Protein AF-A0A2M7RWC8-F1 (afdb_monomer)

Nearest PDB structures (foldseek):
  6v81-assembly1_A  TM=2.899E-01  e=2.512E-01  Escherichia coli BW25113
  1fep-assembly1_A  TM=3.917E-01  e=1.249E+00  Escherichia coli K-12
  5o67-assembly1_B  TM=2.873E-01  e=1.517E+00  Pseudomonas sp. UK4
  2vdf-assembly1_A  TM=2.545E-01  e=1.311E+00  Neisseria meningitidis

Solvent-accessible surface area (backbone atoms only — not comparable to full-atom values): 19423 Å² total; per-residue (Å²): 134,81,76,56,73,51,74,51,74,54,92,86,56,81,89,49,80,47,71,47,79,56,77,79,87,71,82,49,65,51,74,48,78,48,77,45,82,44,71,64,94,82,24,45,29,46,36,40,33,40,38,40,36,32,47,42,74,80,76,72,56,21,33,39,37,40,36,43,33,40,36,40,28,31,70,87,71,84,95,64,83,92,81,72,87,42,52,95,76,65,25,52,29,43,36,40,37,45,33,43,36,42,37,35,72,41,73,84,64,99,60,95,67,80,84,72,61,71,90,24,56,34,23,24,38,43,37,40,38,40,36,43,35,43,39,86,55,35,38,38,41,37,45,33,42,36,40,34,40,37,32,38,42,97,51,88,37,32,37,41,38,37,25,78,42,28,43,37,42,40,45,51,50,65,36,70,72,47,46,54,50,48,60,71,65,71,39,70,70,62,48,51,57,63,50,55,36,31,37,43,31,29,36,41,37,42,37,39,43,63,70,57,86,98,54,85,53,66,31,46,39,37,38,42,37,42,37,42,26,22,61,70,59,51,51,50,34,65,76,68,64,57,76,58,50,98,85,72,25,53,62,60,97,91,26,48,36,34,13,32,42,34,41,39,40,40,40,36,41,38,47,46,50,99,62,35,31,47,37,39,38,45,35,41,36,44,39,48,43,41,85,58,25,85,53,64,51,54,94,72,40,33,66,29,28,19,88,93,63,42,67,98,38,57,62,24,68,39,56,78,87,84,62,61,67,81,56,60,77,66,78,75,59,70,30,62,36,48,62,42,80,47,76,48,78,41,64,31,34,60,76,47,100,87,44,70,48,105

Radius of gyration: 24.98 Å; Cα contacts (8 Å, |Δi|>4): 790; chains: 1; bounding box: 83×53×59 Å

Mean predicted aligned error: 8.84 Å

pLDDT: mean 86.37, std 13.96, range [33.75, 98.62]

Sequence (358 aa):
DKQNVSSSSDSIQPPILITNIFLTPQKIKSSSIEATGTNSGGNLGIKGGIVYLHKNLFHSGERLTVRLNGGLEVQQLINQPQKEQLIFGVFNTFEFGPEVNLEIPRFLLPISFEKFSKNLNPKTSFNYILNYQNRPEYERNLTQFSFGYFWNAKNKYKKHFLNPFTISLIKIHLTEQFKTRIEQENNPFIISSFTDHLISASNYTYVYNNQTSNKTRDFKFFRFSTEFAGNTLWLSDVMLNTPKNEKGGFEYFHIQYAQYMKFDFDYRYYNQAPFSALVSRIAFGIGRPYGNLNVLPFEKSYFGGGANGIRAWQARTLGPGSLPDSLISTQFVNQIGEIKIEGNLEYRFDITKLFKGA

Structure (mmCIF, N/CA/C/O backbone):
data_AF-A0A2M7RWC8-F1
#
_entry.id   AF-A0A2M7RWC8-F1
#
loop_
_atom_site.group_PDB
_atom_site.id
_atom_site.type_symbol
_atom_site.label_atom_id
_atom_site.label_alt_id
_atom_site.label_comp_id
_atom_site.label_asym_id
_atom_site.label_entity_id
_atom_site.label_seq_id
_atom_site.pdbx_PDB_ins_code
_atom_site.Cartn_x
_atom_site.Cartn_y
_atom_site.Cartn_z
_atom_site.occupancy
_atom_site.B_iso_or_equiv
_atom_site.auth_seq_id
_atom_site.auth_comp_id
_atom_site.auth_asym_id
_atom_site.auth_atom_id
_atom_site.pdbx_PDB_model_num
ATOM 1 N N . ASP A 1 1 ? 23.343 6.135 -12.776 1.00 44.09 1 ASP A N 1
ATOM 2 C CA . ASP A 1 1 ? 24.669 5.580 -13.095 1.00 44.09 1 ASP A CA 1
ATOM 3 C C . ASP A 1 1 ? 24.878 5.563 -14.592 1.00 44.09 1 ASP A C 1
ATOM 5 O O . ASP A 1 1 ? 24.198 4.820 -15.287 1.00 44.09 1 ASP A O 1
ATOM 9 N N . LYS A 1 2 ? 25.753 6.434 -15.102 1.00 33.75 2 LYS A N 1
ATOM 10 C CA . LYS A 1 2 ? 26.291 6.279 -16.455 1.00 33.75 2 LYS A CA 1
ATOM 11 C C . LYS A 1 2 ? 27.527 5.399 -16.307 1.00 33.75 2 LYS A C 1
ATOM 13 O O . LYS A 1 2 ? 28.545 5.865 -15.814 1.00 33.75 2 LYS A O 1
ATOM 18 N N . GLN A 1 3 ? 27.391 4.116 -16.620 1.00 45.88 3 GLN A N 1
ATOM 19 C CA . GLN A 1 3 ? 28.538 3.223 -16.727 1.00 45.88 3 GLN A CA 1
ATOM 20 C C . GLN A 1 3 ? 29.180 3.474 -18.088 1.00 45.88 3 GLN A C 1
ATOM 22 O O . GLN A 1 3 ? 28.590 3.136 -19.111 1.00 45.88 3 GLN A O 1
ATOM 27 N N . ASN A 1 4 ? 30.364 4.080 -18.098 1.00 51.06 4 ASN A N 1
ATOM 28 C CA . ASN A 1 4 ? 31.231 4.041 -19.266 1.00 51.06 4 ASN A CA 1
ATOM 29 C C . ASN A 1 4 ? 32.160 2.846 -19.066 1.00 51.06 4 ASN A C 1
ATOM 31 O O . ASN A 1 4 ? 33.044 2.878 -18.210 1.00 51.06 4 ASN A O 1
ATOM 35 N N . VAL A 1 5 ? 31.890 1.776 -19.806 1.00 55.75 5 VAL A N 1
ATOM 36 C CA . VAL A 1 5 ? 32.741 0.588 -19.860 1.00 55.75 5 VAL A CA 1
ATOM 37 C C . VAL A 1 5 ? 33.533 0.685 -21.155 1.00 55.75 5 VAL A C 1
ATOM 39 O O . VAL A 1 5 ? 32.929 0.717 -22.226 1.00 55.75 5 VAL A O 1
ATOM 42 N N . SER A 1 6 ? 34.859 0.767 -21.067 1.00 58.69 6 SER A N 1
ATOM 43 C CA . SER A 1 6 ? 35.730 0.610 -22.233 1.00 58.69 6 SER A CA 1
ATOM 44 C C . SER A 1 6 ? 36.445 -0.731 -22.146 1.00 58.69 6 SER A C 1
ATOM 46 O O . SER A 1 6 ? 36.967 -1.110 -21.096 1.00 58.69 6 SER A O 1
ATOM 48 N N . SER A 1 7 ? 36.422 -1.468 -23.251 1.00 54.44 7 SER A N 1
ATOM 49 C CA . SER A 1 7 ? 37.106 -2.747 -23.387 1.00 54.44 7 SER A CA 1
ATOM 50 C C . SER A 1 7 ? 38.095 -2.676 -24.540 1.00 54.44 7 SER A C 1
ATOM 52 O O . SER A 1 7 ? 37.709 -2.285 -25.642 1.00 54.44 7 SER A O 1
ATOM 54 N N . SER A 1 8 ? 39.337 -3.082 -24.301 1.00 57.16 8 SER A N 1
ATOM 55 C CA . SER A 1 8 ? 40.371 -3.214 -25.331 1.00 57.16 8 SER A CA 1
ATOM 56 C C . SER A 1 8 ? 41.006 -4.599 -25.254 1.00 57.16 8 SER A C 1
ATOM 58 O O . SER A 1 8 ? 41.259 -5.107 -24.161 1.00 57.16 8 SER A O 1
ATOM 60 N N . SER A 1 9 ? 41.254 -5.210 -26.409 1.00 55.00 9 SER A N 1
ATOM 61 C CA . SER A 1 9 ? 42.034 -6.443 -26.523 1.00 55.00 9 SER A CA 1
ATOM 62 C C . SER A 1 9 ? 43.520 -6.108 -26.594 1.00 55.00 9 SER A C 1
ATOM 64 O O . SER A 1 9 ? 43.918 -5.276 -27.411 1.00 55.00 9 SER A O 1
ATOM 66 N N . ASP A 1 10 ? 44.333 -6.759 -25.766 1.00 54.75 10 ASP A N 1
ATOM 67 C CA . ASP A 1 10 ? 45.788 -6.683 -25.890 1.00 54.75 10 ASP A CA 1
ATOM 68 C C . ASP A 1 10 ? 46.244 -7.450 -27.146 1.00 54.75 10 ASP A C 1
ATOM 70 O O . ASP A 1 10 ? 45.741 -8.534 -27.436 1.00 54.75 10 ASP A O 1
ATOM 74 N N . SER A 1 11 ? 47.147 -6.856 -27.929 1.00 57.34 11 SER A N 1
ATOM 75 C CA . SER A 1 11 ? 47.600 -7.394 -29.223 1.00 57.34 11 SER A CA 1
ATOM 76 C C . SER A 1 11 ? 48.843 -8.286 -29.104 1.00 57.34 11 SER A C 1
ATOM 78 O O . SER A 1 11 ? 49.261 -8.863 -30.104 1.00 57.34 11 SER A O 1
ATOM 80 N N . ILE A 1 12 ? 49.463 -8.373 -27.917 1.00 61.31 12 ILE A N 1
ATOM 81 C CA . ILE A 1 12 ? 50.819 -8.935 -27.749 1.00 61.31 12 ILE A CA 1
ATOM 82 C C . ILE A 1 12 ? 50.843 -10.189 -26.839 1.00 61.31 12 ILE A C 1
ATOM 84 O O . ILE A 1 12 ? 51.819 -10.937 -26.837 1.00 61.31 12 ILE A O 1
ATOM 88 N N . GLN A 1 13 ? 49.758 -10.500 -26.121 1.00 60.66 13 GLN A N 1
ATOM 89 C CA . GLN A 1 13 ? 49.614 -11.697 -25.270 1.00 60.66 13 GLN A CA 1
ATOM 90 C C . GLN A 1 13 ? 48.259 -12.399 -25.511 1.00 60.66 13 GLN A C 1
ATOM 92 O O . GLN A 1 13 ? 47.384 -11.786 -26.125 1.00 60.66 13 GLN A O 1
ATOM 97 N N . PRO A 1 14 ? 48.065 -13.682 -25.104 1.00 60.53 14 PRO A N 1
ATOM 98 C CA . PRO A 1 14 ? 46.790 -14.401 -25.279 1.00 60.53 14 PRO A CA 1
ATOM 99 C C . PRO A 1 14 ? 45.597 -13.540 -24.833 1.00 60.53 14 PRO A C 1
ATOM 101 O O . PRO A 1 14 ? 45.778 -12.699 -23.958 1.00 60.53 14 PRO A O 1
ATOM 104 N N . PRO A 1 15 ? 44.390 -13.713 -25.409 1.00 61.22 15 PRO A N 1
ATOM 105 C CA . PRO A 1 15 ? 43.341 -12.691 -25.418 1.00 61.22 15 PRO A CA 1
ATOM 106 C C . PRO A 1 15 ? 42.825 -12.376 -24.008 1.00 61.22 15 PRO A C 1
ATOM 108 O O . PRO A 1 15 ? 41.861 -12.970 -23.524 1.00 61.22 15 PRO A O 1
ATOM 111 N N . ILE A 1 16 ? 43.466 -11.416 -23.347 1.00 67.81 16 ILE A N 1
ATOM 112 C CA . ILE A 1 16 ? 43.047 -10.869 -22.063 1.00 67.81 16 ILE A CA 1
ATOM 113 C C . ILE A 1 16 ? 42.157 -9.664 -22.366 1.00 67.81 16 ILE A C 1
ATOM 115 O O . ILE A 1 16 ? 42.552 -8.716 -23.045 1.00 67.81 16 ILE A O 1
ATOM 119 N N . LEU A 1 17 ? 40.919 -9.713 -21.877 1.00 73.88 17 LEU A N 1
ATOM 120 C CA . LEU A 1 17 ? 39.978 -8.604 -21.976 1.00 73.88 17 LEU A CA 1
ATOM 121 C C . LEU A 1 17 ? 40.309 -7.569 -20.896 1.00 73.88 17 LEU A C 1
ATOM 123 O O . LEU A 1 17 ? 39.978 -7.765 -19.725 1.00 73.88 17 LEU A O 1
ATOM 127 N N . ILE A 1 18 ? 40.911 -6.445 -21.281 1.00 72.38 18 ILE A N 1
ATOM 128 C CA . ILE A 1 18 ? 41.117 -5.322 -20.363 1.00 72.38 18 ILE A CA 1
ATOM 129 C C . ILE A 1 18 ? 39.811 -4.532 -20.304 1.00 72.38 18 ILE A C 1
ATOM 131 O O . ILE A 1 18 ? 39.407 -3.913 -21.288 1.00 72.38 18 ILE A O 1
ATOM 135 N N . THR A 1 19 ? 39.131 -4.581 -19.157 1.00 77.06 19 THR A N 1
ATOM 136 C CA . THR A 1 19 ? 37.877 -3.854 -18.913 1.00 77.06 19 THR A CA 1
ATOM 137 C C . THR A 1 19 ? 38.126 -2.723 -17.926 1.00 77.06 19 THR A C 1
ATOM 139 O O . THR A 1 19 ? 38.403 -2.973 -16.755 1.00 77.06 19 THR A O 1
ATOM 142 N N . ASN A 1 20 ? 37.968 -1.481 -18.378 1.00 80.94 20 ASN A N 1
ATOM 143 C CA . ASN A 1 20 ? 38.033 -0.310 -17.512 1.00 80.94 20 ASN A CA 1
ATOM 144 C C . ASN A 1 20 ? 36.616 0.111 -17.112 1.00 80.94 20 ASN A C 1
ATOM 146 O O . ASN A 1 20 ? 35.770 0.388 -17.968 1.00 80.94 20 ASN A O 1
ATOM 150 N N . ILE A 1 21 ? 36.354 0.158 -15.804 1.00 78.88 21 ILE A N 1
ATOM 151 C CA . ILE A 1 21 ? 35.060 0.553 -15.237 1.00 78.88 21 ILE A CA 1
ATOM 152 C C . ILE A 1 21 ? 35.241 1.878 -14.500 1.00 78.88 21 ILE A C 1
ATOM 154 O O . ILE A 1 21 ? 35.784 1.920 -13.398 1.00 78.88 21 ILE A O 1
ATOM 158 N N . PHE A 1 22 ? 34.748 2.962 -15.095 1.00 83.50 22 PHE A N 1
ATOM 159 C CA . PHE A 1 22 ? 34.752 4.277 -14.459 1.00 83.50 22 PHE A CA 1
ATOM 160 C C . PHE A 1 22 ? 33.477 4.457 -13.634 1.00 83.50 22 PHE A C 1
ATOM 162 O O . PHE A 1 22 ? 32.366 4.438 -14.168 1.00 83.50 22 PHE A O 1
ATOM 169 N N . LEU A 1 23 ? 33.635 4.633 -12.322 1.00 81.75 23 LEU A N 1
ATOM 170 C CA . LEU A 1 23 ? 32.532 4.856 -11.390 1.00 81.75 23 LEU A CA 1
ATOM 171 C C . LEU A 1 23 ? 32.601 6.280 -10.840 1.00 81.75 23 LEU A C 1
ATOM 173 O O . LEU A 1 23 ? 33.631 6.708 -10.328 1.00 81.75 23 LEU A O 1
ATOM 177 N N . THR A 1 24 ? 31.486 7.006 -10.903 1.00 84.19 24 THR A N 1
ATOM 178 C CA . THR A 1 24 ? 31.344 8.284 -10.199 1.00 84.19 24 THR A CA 1
ATOM 179 C C . THR A 1 24 ? 30.705 8.029 -8.835 1.00 84.19 24 THR A C 1
ATOM 181 O O . THR A 1 24 ? 29.603 7.471 -8.790 1.00 84.19 24 THR A O 1
ATOM 184 N N . PRO A 1 25 ? 31.339 8.437 -7.722 1.00 82.44 25 PRO A N 1
ATOM 185 C CA . PRO A 1 25 ? 30.745 8.302 -6.399 1.00 82.44 25 PRO A CA 1
ATOM 186 C C . PRO A 1 25 ? 29.403 9.034 -6.322 1.00 82.44 25 PRO A C 1
ATOM 188 O O . PRO A 1 25 ? 29.291 10.207 -6.683 1.00 82.44 25 PRO A O 1
ATOM 191 N N . GLN A 1 26 ? 28.369 8.354 -5.829 1.00 86.25 26 GLN A N 1
ATOM 192 C CA . GLN A 1 26 ? 27.107 9.010 -5.501 1.00 86.25 26 GLN A CA 1
ATOM 193 C C . GLN A 1 26 ? 27.162 9.597 -4.087 1.00 86.25 26 GLN A C 1
ATOM 195 O O . GLN A 1 26 ? 27.780 9.027 -3.190 1.00 86.25 26 GLN A O 1
ATOM 200 N N . LYS A 1 27 ? 26.436 10.700 -3.856 1.00 91.81 27 LYS A N 1
ATOM 201 C CA . LYS A 1 27 ? 26.209 11.215 -2.498 1.00 91.81 27 LYS A CA 1
ATOM 202 C C . LYS A 1 27 ? 25.547 10.130 -1.638 1.00 91.81 27 LYS A C 1
ATOM 204 O O . LYS A 1 27 ? 24.489 9.613 -2.003 1.00 91.81 27 LYS A O 1
ATOM 209 N N . ILE A 1 28 ? 26.180 9.805 -0.507 1.00 93.94 28 ILE A N 1
ATOM 210 C CA . ILE A 1 28 ? 25.714 8.776 0.439 1.00 93.94 28 ILE A CA 1
ATOM 211 C C . ILE A 1 28 ? 24.465 9.252 1.184 1.00 93.94 28 ILE A C 1
ATOM 213 O O . ILE A 1 28 ? 23.549 8.463 1.403 1.00 93.94 28 ILE A O 1
ATOM 217 N N . LYS A 1 29 ? 24.425 10.539 1.544 1.00 97.19 29 LYS A N 1
ATOM 218 C CA . LYS A 1 29 ? 23.318 11.177 2.258 1.00 97.19 29 LYS A CA 1
ATOM 219 C C . LYS A 1 29 ? 22.655 12.222 1.369 1.00 97.19 29 LYS A C 1
ATOM 221 O O . LYS A 1 29 ? 23.347 12.959 0.662 1.00 97.19 29 LYS A O 1
ATOM 226 N N . SER A 1 30 ? 21.334 12.304 1.417 1.00 97.19 30 SER A N 1
ATOM 227 C CA . SER A 1 30 ? 20.580 13.383 0.779 1.00 97.19 30 SER A CA 1
ATOM 228 C C . SER A 1 30 ? 19.294 13.666 1.535 1.00 97.19 30 SER A C 1
ATOM 230 O O . SER A 1 30 ? 18.648 12.730 2.002 1.00 97.19 30 SER A O 1
ATOM 232 N N . SER A 1 31 ? 18.904 14.934 1.568 1.00 97.62 31 SER A N 1
ATOM 233 C CA . SER A 1 31 ? 17.601 15.372 2.057 1.00 97.62 31 SER A CA 1
ATOM 234 C C . SER A 1 31 ? 16.854 16.069 0.927 1.00 97.62 31 SER A C 1
ATOM 236 O O . SER A 1 31 ? 17.467 16.832 0.177 1.00 97.62 31 SER A O 1
ATOM 238 N N . SER A 1 32 ? 15.557 15.819 0.798 1.00 96.75 32 SER A N 1
ATOM 239 C CA . SER A 1 32 ? 14.667 16.571 -0.087 1.00 96.75 32 SER A CA 1
ATOM 240 C C . SER A 1 32 ? 13.464 17.089 0.686 1.00 96.75 32 SER A C 1
ATOM 242 O O . SER A 1 32 ? 13.014 16.461 1.643 1.00 96.75 32 SER A O 1
ATOM 244 N N . ILE A 1 33 ? 12.976 18.252 0.267 1.00 96.88 33 ILE A N 1
ATOM 245 C CA . ILE A 1 33 ? 11.732 18.848 0.746 1.00 96.88 33 ILE A CA 1
ATOM 246 C C . ILE A 1 33 ? 10.745 18.784 -0.414 1.00 96.88 33 ILE A C 1
ATOM 248 O O . ILE A 1 33 ? 11.103 19.094 -1.552 1.00 96.88 33 ILE A O 1
ATOM 252 N N . GLU A 1 34 ? 9.526 18.358 -0.126 1.00 94.38 34 GLU A N 1
ATOM 253 C CA . GLU A 1 34 ? 8.446 18.198 -1.091 1.00 94.38 34 GLU A CA 1
ATOM 254 C C . GLU A 1 34 ? 7.238 19.006 -0.609 1.00 94.38 34 GLU A C 1
ATOM 256 O O . GLU A 1 34 ? 6.929 19.025 0.581 1.00 94.38 34 GLU A O 1
ATOM 261 N N . ALA A 1 35 ? 6.559 19.685 -1.530 1.00 94.62 35 ALA A N 1
ATOM 262 C CA . ALA A 1 35 ? 5.316 20.399 -1.266 1.00 94.62 35 ALA A CA 1
ATOM 263 C C . ALA A 1 35 ? 4.348 20.121 -2.417 1.00 94.62 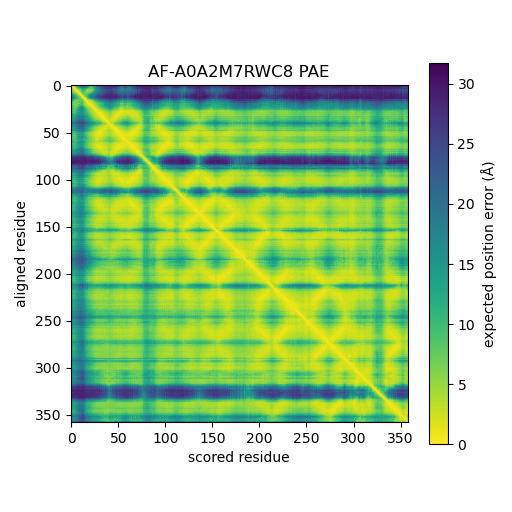35 ALA A C 1
ATOM 265 O O . ALA A 1 35 ? 4.729 20.203 -3.584 1.00 94.62 35 ALA A O 1
ATOM 266 N N . THR A 1 36 ? 3.115 19.745 -2.094 1.00 91.69 36 THR A N 1
ATOM 267 C CA . THR A 1 36 ? 2.105 19.319 -3.066 1.00 91.69 36 THR A CA 1
ATOM 268 C C . THR A 1 36 ? 0.748 19.906 -2.699 1.00 91.69 36 THR A C 1
ATOM 270 O O . THR A 1 36 ? 0.267 19.715 -1.584 1.00 91.69 36 THR A O 1
ATOM 273 N N . GLY A 1 37 ? 0.109 20.590 -3.649 1.00 90.94 37 GLY A N 1
ATOM 274 C CA . GLY A 1 37 ? -1.319 20.897 -3.578 1.00 90.94 37 GLY A CA 1
ATOM 275 C C . GLY A 1 37 ? -2.135 19.681 -4.013 1.00 90.94 37 GLY A C 1
ATOM 276 O O . GLY A 1 37 ? -1.807 19.035 -5.007 1.00 90.94 37 GLY A O 1
ATOM 277 N N . THR A 1 38 ? -3.182 19.349 -3.268 1.00 86.44 38 THR A N 1
ATOM 278 C CA . THR A 1 38 ? -4.014 18.160 -3.488 1.00 86.44 38 THR A CA 1
ATOM 279 C C . THR A 1 38 ? -5.478 18.547 -3.662 1.00 86.44 38 THR A C 1
ATOM 281 O O . THR A 1 38 ? -5.950 19.501 -3.048 1.00 86.44 38 THR A O 1
ATOM 284 N N . ASN A 1 39 ? -6.189 17.808 -4.515 1.00 82.94 39 ASN A N 1
ATOM 285 C CA . ASN A 1 39 ? -7.644 17.844 -4.626 1.00 82.94 39 ASN A CA 1
ATOM 286 C C . ASN A 1 39 ? -8.146 16.395 -4.624 1.00 82.94 39 ASN A C 1
ATOM 288 O O . ASN A 1 39 ? -8.187 15.735 -5.665 1.00 82.94 39 ASN A O 1
ATOM 292 N N . SER A 1 40 ? -8.444 15.882 -3.435 1.00 71.62 40 SER A N 1
ATOM 293 C CA . SER A 1 40 ? -8.825 14.486 -3.221 1.00 71.62 40 SER A CA 1
ATOM 294 C C . SER A 1 40 ? -10.332 14.404 -3.018 1.00 71.62 40 SER A C 1
ATOM 296 O O . SER A 1 40 ? -10.833 14.708 -1.942 1.00 71.62 40 SER A O 1
ATOM 298 N N . GLY A 1 41 ? -11.069 14.014 -4.061 1.00 64.69 41 GLY A N 1
ATOM 299 C CA . GLY A 1 41 ? -12.529 13.881 -3.976 1.00 64.69 41 GLY A CA 1
ATOM 300 C C . GLY A 1 41 ? -13.268 15.206 -3.754 1.00 64.69 41 GLY A C 1
ATOM 301 O O . GLY A 1 41 ? -14.343 15.194 -3.172 1.00 64.69 41 GLY A O 1
ATOM 302 N N . GLY A 1 42 ? -12.699 16.337 -4.190 1.00 70.38 42 GLY A N 1
ATOM 303 C CA . GLY A 1 42 ? -13.261 17.676 -3.971 1.00 70.38 42 GLY A CA 1
ATOM 304 C C . GLY A 1 42 ? -12.702 18.398 -2.740 1.00 70.38 42 GLY A C 1
ATOM 305 O O . GLY A 1 42 ? -12.918 19.603 -2.601 1.00 70.38 42 GLY A O 1
ATOM 306 N N . ASN A 1 43 ? -11.943 17.699 -1.889 1.00 78.88 43 ASN A N 1
ATOM 307 C CA . ASN A 1 43 ? -11.267 18.294 -0.740 1.00 78.88 43 ASN A CA 1
ATOM 308 C C . ASN A 1 43 ? -9.929 18.886 -1.178 1.00 78.88 43 ASN A C 1
ATOM 310 O O . ASN A 1 43 ? -9.029 18.163 -1.624 1.00 78.88 43 ASN A O 1
ATOM 314 N N . LEU A 1 44 ? -9.806 20.205 -1.060 1.00 85.94 44 LEU A N 1
ATOM 315 C CA . LEU A 1 44 ? -8.562 20.918 -1.328 1.00 85.94 44 LEU A CA 1
ATOM 316 C C . LEU A 1 44 ? -7.621 20.762 -0.140 1.00 85.94 44 LEU A C 1
ATOM 318 O O . LEU A 1 44 ? -8.037 20.905 1.003 1.00 85.94 44 LEU A O 1
ATOM 322 N N . GLY A 1 45 ? -6.344 20.516 -0.393 1.00 90.19 45 GLY A N 1
ATOM 323 C CA . GLY A 1 45 ? -5.367 20.374 0.677 1.00 90.19 45 GLY A CA 1
ATOM 324 C C . GLY A 1 45 ? -3.954 20.707 0.251 1.00 90.19 45 GLY A C 1
ATOM 325 O O . GLY A 1 45 ? -3.642 20.776 -0.938 1.00 90.19 45 GLY A O 1
ATOM 326 N N . ILE A 1 46 ? -3.084 20.884 1.234 1.00 92.19 46 ILE A N 1
ATOM 327 C CA . ILE A 1 46 ? -1.657 21.124 1.049 1.00 92.19 46 ILE A CA 1
ATOM 328 C C . ILE A 1 46 ? -0.917 20.067 1.859 1.00 92.19 46 ILE A C 1
ATOM 330 O O . ILE A 1 46 ? -1.176 19.904 3.049 1.00 92.19 46 ILE A O 1
ATOM 334 N N . LYS A 1 47 ? 0.010 19.354 1.219 1.00 93.25 47 LYS A N 1
ATOM 335 C CA . LYS A 1 47 ? 0.888 18.378 1.870 1.00 93.25 47 LYS A CA 1
ATOM 336 C C . LYS A 1 47 ? 2.337 18.811 1.713 1.00 93.25 47 LYS A C 1
ATOM 338 O O . LYS A 1 47 ? 2.759 19.199 0.625 1.00 93.25 47 LYS A O 1
ATOM 343 N N . GLY A 1 48 ? 3.089 18.746 2.799 1.00 95.50 48 GLY A N 1
ATOM 344 C CA . GLY A 1 48 ? 4.526 18.973 2.840 1.00 95.50 48 GLY A CA 1
ATOM 345 C C . GLY A 1 48 ? 5.240 17.732 3.358 1.00 95.50 48 GLY A C 1
ATOM 346 O O . GLY A 1 48 ? 4.676 16.964 4.137 1.00 95.50 48 GLY A O 1
ATOM 347 N N . GLY A 1 49 ? 6.484 17.529 2.944 1.00 96.06 49 GLY A N 1
ATOM 348 C CA . GLY A 1 49 ? 7.272 16.399 3.412 1.00 96.06 49 GLY A CA 1
ATOM 349 C C . GLY A 1 49 ? 8.770 16.643 3.374 1.00 96.06 49 GLY A C 1
ATOM 350 O O . GLY A 1 49 ? 9.278 17.377 2.529 1.00 96.06 49 GLY A O 1
ATOM 351 N N . ILE A 1 50 ? 9.483 16.004 4.295 1.00 97.62 50 ILE A N 1
ATOM 352 C CA . ILE A 1 50 ? 10.942 15.913 4.300 1.00 97.62 50 ILE A CA 1
ATOM 353 C C . ILE A 1 50 ? 11.315 14.449 4.099 1.00 97.62 50 ILE A C 1
ATOM 355 O O . ILE A 1 50 ? 10.826 13.569 4.807 1.00 97.62 50 ILE A O 1
ATOM 359 N N . VAL A 1 51 ? 12.216 14.186 3.158 1.00 97.94 51 VAL A N 1
ATOM 360 C CA . VAL A 1 51 ? 12.738 12.849 2.878 1.00 97.94 51 VAL A CA 1
ATOM 361 C C . VAL A 1 51 ? 14.236 12.856 3.117 1.00 97.94 51 VAL A C 1
ATOM 363 O O . VAL A 1 51 ? 14.984 13.502 2.389 1.00 97.94 51 VAL A O 1
ATOM 366 N N . TYR A 1 52 ? 14.686 12.104 4.111 1.00 98.19 52 TYR A N 1
ATOM 367 C CA . TYR A 1 52 ? 16.095 11.831 4.352 1.00 98.19 52 TYR A CA 1
ATOM 368 C C . TYR A 1 52 ? 16.463 10.447 3.817 1.00 98.19 52 TYR A C 1
ATOM 370 O O . TYR A 1 52 ? 15.770 9.459 4.056 1.00 98.19 52 TYR A O 1
ATOM 378 N N . LEU A 1 53 ? 17.575 10.365 3.093 1.00 98.12 53 LEU A N 1
ATOM 379 C CA . LEU A 1 53 ? 18.074 9.150 2.464 1.00 98.12 53 LEU A CA 1
ATOM 380 C C . LEU A 1 53 ? 19.534 8.922 2.852 1.00 98.12 53 LEU A C 1
ATOM 382 O O . LEU A 1 53 ? 20.373 9.797 2.652 1.00 98.12 53 LEU A O 1
ATOM 386 N N . HIS A 1 54 ? 19.842 7.711 3.310 1.00 98.12 54 HIS A N 1
ATOM 387 C CA . HIS A 1 54 ? 21.194 7.223 3.561 1.00 98.12 54 HIS A CA 1
ATOM 388 C C . HIS A 1 54 ? 21.433 5.935 2.763 1.00 98.12 54 HIS A C 1
ATOM 390 O O . HIS A 1 54 ? 20.807 4.919 3.042 1.00 98.12 54 HIS A O 1
ATOM 396 N N . LYS A 1 55 ? 22.328 5.955 1.769 1.00 95.81 55 LYS A N 1
ATOM 397 C CA . LYS A 1 55 ? 22.544 4.854 0.802 1.00 95.81 55 LYS A CA 1
ATOM 398 C C . LYS A 1 55 ? 23.573 3.797 1.222 1.00 95.81 55 LYS A C 1
ATOM 400 O O . LYS A 1 55 ? 23.879 2.912 0.428 1.00 95.81 55 LYS A O 1
ATOM 405 N N . ASN A 1 56 ? 24.161 3.925 2.409 1.00 94.81 56 ASN A N 1
ATOM 406 C CA . ASN A 1 56 ? 25.159 2.970 2.892 1.00 94.81 56 ASN A CA 1
ATOM 407 C C . ASN A 1 56 ? 25.193 2.868 4.428 1.00 94.81 56 ASN A C 1
ATOM 409 O O . ASN A 1 56 ? 26.232 3.120 5.030 1.00 94.81 56 ASN A O 1
ATOM 413 N N . LEU A 1 57 ? 24.043 2.635 5.077 1.00 95.38 57 LEU A N 1
ATOM 414 C CA . LEU A 1 57 ? 23.918 2.769 6.545 1.00 95.38 57 LEU A CA 1
ATOM 415 C C . LEU A 1 57 ? 24.884 1.864 7.327 1.00 95.38 57 LEU A C 1
ATOM 417 O O . LEU A 1 57 ? 25.485 2.327 8.292 1.00 95.38 57 LEU A O 1
ATOM 421 N N . PHE A 1 58 ? 25.066 0.615 6.891 1.00 95.81 58 PHE A N 1
ATOM 422 C CA . PHE A 1 58 ? 25.951 -0.355 7.546 1.00 95.81 58 PHE A CA 1
ATOM 423 C C . PHE A 1 58 ? 27.121 -0.770 6.645 1.00 95.81 58 PHE A C 1
ATOM 425 O O . PHE A 1 58 ? 27.699 -1.840 6.814 1.00 95.81 58 PHE A O 1
ATOM 432 N N . HIS A 1 59 ? 27.494 0.093 5.697 1.00 92.50 59 HIS A N 1
ATOM 433 C CA . HIS A 1 59 ? 28.626 -0.100 4.789 1.00 92.50 59 HIS A CA 1
ATOM 434 C C . HIS A 1 59 ? 28.505 -1.273 3.790 1.00 92.50 59 HIS A C 1
ATOM 436 O O . HIS A 1 59 ? 29.484 -1.569 3.106 1.00 92.50 59 HIS A O 1
ATOM 442 N N . SER A 1 60 ? 27.326 -1.895 3.628 1.00 91.19 60 SER A N 1
ATOM 443 C CA . SER A 1 60 ? 27.086 -2.952 2.622 1.00 91.19 60 SER A CA 1
ATOM 444 C C . SER A 1 60 ? 26.049 -2.571 1.555 1.00 91.19 60 SER A C 1
ATOM 446 O O . SER A 1 60 ? 25.437 -3.448 0.940 1.00 91.19 60 SER A O 1
ATOM 448 N N . GLY A 1 61 ? 25.841 -1.274 1.312 1.00 91.38 61 GLY A N 1
ATOM 449 C CA . GLY A 1 61 ? 24.884 -0.758 0.327 1.00 91.38 61 GLY A CA 1
ATOM 450 C C . GLY A 1 61 ? 23.440 -0.691 0.830 1.00 91.38 61 GLY A C 1
ATOM 451 O O . GLY A 1 61 ? 22.511 -0.643 0.022 1.00 91.38 61 GLY A O 1
ATOM 452 N N . GLU A 1 62 ? 23.234 -0.715 2.148 1.00 96.56 62 GLU A N 1
ATOM 453 C CA . GLU A 1 62 ? 21.910 -0.589 2.753 1.00 96.56 62 GLU A CA 1
ATOM 454 C C . GLU A 1 62 ? 21.367 0.824 2.603 1.00 96.56 62 GLU A C 1
ATOM 456 O O . GLU A 1 62 ? 22.056 1.821 2.848 1.00 96.56 62 GLU A O 1
ATOM 461 N N . ARG A 1 63 ? 20.087 0.898 2.258 1.00 97.50 63 ARG A N 1
ATOM 462 C CA . ARG A 1 63 ? 19.373 2.137 2.020 1.00 97.50 63 ARG A CA 1
ATOM 463 C C . ARG A 1 63 ? 18.352 2.374 3.126 1.00 97.50 63 ARG A C 1
ATOM 465 O O . ARG A 1 63 ? 17.300 1.744 3.140 1.00 97.50 63 ARG A O 1
ATOM 472 N N . LEU A 1 64 ? 18.628 3.340 3.994 1.00 98.56 64 LEU A N 1
ATOM 473 C CA . LEU A 1 64 ? 17.656 3.881 4.941 1.00 98.56 64 LEU A CA 1
ATOM 474 C C . LEU A 1 64 ? 16.967 5.095 4.320 1.00 98.56 64 LEU A C 1
ATOM 476 O O . LEU A 1 64 ? 17.631 6.016 3.846 1.00 98.56 64 LEU A O 1
ATOM 480 N N . THR A 1 65 ? 15.640 5.102 4.328 1.00 98.44 65 THR A N 1
ATOM 481 C CA . THR A 1 65 ? 14.812 6.250 3.954 1.00 98.44 65 THR A CA 1
ATOM 482 C C . THR A 1 65 ? 13.925 6.606 5.138 1.00 98.44 65 THR A C 1
ATOM 484 O O . THR A 1 65 ? 13.194 5.749 5.622 1.00 98.44 65 THR A O 1
ATOM 487 N N . VAL A 1 66 ? 13.983 7.855 5.587 1.00 98.50 66 VAL A N 1
ATOM 488 C CA . VAL A 1 66 ? 13.077 8.410 6.597 1.00 98.50 66 VAL A CA 1
ATOM 489 C C . VAL A 1 66 ? 12.247 9.485 5.915 1.00 98.50 66 VAL A C 1
ATOM 491 O O . VAL A 1 66 ? 12.811 10.401 5.318 1.00 98.50 66 VAL A O 1
ATOM 494 N N . ARG A 1 67 ? 10.924 9.363 5.964 1.00 98.19 67 ARG A N 1
ATOM 495 C CA . ARG A 1 67 ? 9.993 10.365 5.441 1.00 98.19 67 ARG A CA 1
ATOM 496 C C . ARG A 1 67 ? 9.189 10.929 6.592 1.00 98.19 67 ARG A C 1
ATOM 498 O O . ARG A 1 67 ? 8.681 10.170 7.405 1.00 98.19 67 ARG A O 1
ATOM 505 N N . LEU A 1 68 ? 9.071 12.243 6.649 1.00 97.62 68 LEU A N 1
ATOM 506 C CA . LEU A 1 68 ? 8.187 12.946 7.566 1.00 97.62 68 LEU A CA 1
ATOM 507 C C . LEU A 1 68 ? 7.232 13.756 6.708 1.00 97.62 68 LEU A C 1
ATOM 509 O O . LEU A 1 68 ? 7.672 14.707 6.070 1.00 97.62 68 LEU A O 1
ATOM 513 N N . ASN A 1 69 ? 5.962 13.367 6.670 1.00 95.19 69 ASN A N 1
ATOM 514 C CA . ASN A 1 69 ? 4.950 14.043 5.866 1.00 95.19 69 ASN A CA 1
ATOM 515 C C . ASN A 1 69 ? 3.886 14.657 6.776 1.00 95.19 69 ASN A C 1
ATOM 517 O O . ASN A 1 69 ? 3.487 14.038 7.762 1.00 95.19 69 ASN A O 1
ATOM 521 N N . GLY A 1 70 ? 3.418 15.849 6.425 1.00 95.69 70 GLY A N 1
ATOM 522 C CA . GLY A 1 70 ? 2.321 16.545 7.085 1.00 95.69 70 GLY A CA 1
ATOM 523 C C . GLY A 1 70 ? 1.361 17.127 6.054 1.00 95.69 70 GLY A C 1
ATOM 524 O O . GLY A 1 70 ? 1.783 17.513 4.963 1.00 95.69 70 GLY A O 1
ATOM 525 N N . GLY A 1 71 ? 0.076 17.181 6.375 1.00 94.00 71 GLY A N 1
ATOM 526 C CA . GLY A 1 71 ? -0.952 17.669 5.467 1.00 94.00 71 GLY A CA 1
ATOM 527 C C . GLY A 1 71 ? -2.076 18.396 6.184 1.00 94.00 71 GLY A C 1
ATOM 528 O O . GLY A 1 71 ? -2.412 18.071 7.320 1.00 94.00 71 GLY A O 1
ATOM 529 N N . LEU A 1 72 ? -2.652 19.375 5.494 1.00 92.88 72 LEU A N 1
ATOM 530 C CA . LEU A 1 72 ? -3.874 20.062 5.888 1.00 92.88 72 LEU A CA 1
ATOM 531 C C . LEU A 1 72 ? -4.882 19.953 4.747 1.00 92.88 72 LEU A C 1
ATOM 533 O O . LEU A 1 72 ? -4.519 20.180 3.591 1.00 92.88 72 LEU A O 1
ATOM 537 N N . GLU A 1 73 ? -6.130 19.614 5.056 1.00 87.62 73 GLU A N 1
ATOM 538 C CA . GLU A 1 73 ? -7.207 19.488 4.066 1.00 87.62 73 GLU A CA 1
ATOM 539 C C . GLU A 1 73 ? -8.450 20.283 4.498 1.00 87.62 73 GLU A C 1
ATOM 541 O O . GLU A 1 73 ? -8.730 20.460 5.688 1.00 87.62 73 GLU A O 1
ATOM 546 N N . VAL A 1 74 ? -9.173 20.796 3.502 1.00 85.00 74 VAL A N 1
ATOM 547 C CA . VAL A 1 74 ? -10.500 21.401 3.616 1.00 85.00 74 VAL A CA 1
ATOM 548 C C . VAL A 1 74 ? -11.504 20.333 3.213 1.00 85.00 74 VAL A C 1
ATOM 550 O O . VAL A 1 74 ? -11.720 20.081 2.025 1.00 85.00 74 VAL A O 1
ATOM 553 N N . GLN A 1 75 ? -12.089 19.676 4.206 1.00 73.19 75 GLN A N 1
ATOM 554 C CA . GLN A 1 75 ? -13.143 18.696 4.004 1.00 73.19 75 GLN A CA 1
ATOM 555 C C . GLN A 1 75 ? -14.498 19.404 3.939 1.00 73.19 75 GLN A C 1
ATOM 557 O O . GLN A 1 75 ? -14.853 20.153 4.850 1.00 73.19 75 GLN A O 1
ATOM 562 N N . GLN A 1 76 ? -15.255 19.177 2.863 1.00 64.06 76 GLN A N 1
ATOM 563 C CA . GLN A 1 76 ? -16.598 19.742 2.717 1.00 64.06 76 GLN A CA 1
ATOM 564 C C . GLN A 1 76 ? -17.567 19.031 3.678 1.00 64.06 76 GLN A C 1
ATOM 566 O O . GLN A 1 76 ? -17.928 17.877 3.460 1.00 64.06 76 GLN A O 1
ATOM 571 N N . LEU A 1 77 ? -17.979 19.709 4.751 1.00 58.59 77 LEU A N 1
ATOM 572 C CA . LEU A 1 77 ? -19.030 19.241 5.660 1.00 58.59 77 LEU A CA 1
ATOM 573 C C . LEU A 1 77 ? -20.385 19.715 5.119 1.00 58.59 77 LEU A C 1
ATOM 575 O O . LEU A 1 77 ? -20.647 20.917 5.059 1.00 58.59 77 LEU A O 1
ATOM 579 N N . ILE A 1 78 ? -21.254 18.791 4.707 1.00 44.62 78 ILE A N 1
ATOM 580 C CA . ILE A 1 78 ? -22.613 19.132 4.266 1.00 44.62 78 ILE A CA 1
ATOM 581 C C . ILE A 1 78 ? -23.533 19.250 5.485 1.00 44.62 78 ILE A C 1
ATOM 583 O O . ILE A 1 78 ? -23.619 18.338 6.303 1.00 44.62 78 ILE A O 1
ATOM 587 N N . ASN A 1 79 ? -24.256 20.372 5.568 1.00 44.16 79 ASN A N 1
ATOM 588 C CA . ASN A 1 79 ? -25.324 20.653 6.539 1.00 44.16 79 ASN A CA 1
ATOM 589 C C . ASN A 1 79 ? -24.918 20.774 8.021 1.00 44.16 79 ASN A C 1
ATOM 591 O O . ASN A 1 79 ? -25.731 20.475 8.898 1.00 44.16 79 ASN A O 1
ATOM 595 N N . GLN A 1 80 ? -23.719 21.274 8.339 1.00 48.38 80 GLN A N 1
ATOM 596 C CA . GLN A 1 80 ? -23.406 21.714 9.706 1.00 48.38 80 GLN A CA 1
ATOM 597 C C . GLN A 1 80 ? -22.998 23.195 9.753 1.00 48.38 80 GLN A C 1
ATOM 599 O O . GLN A 1 80 ? -22.143 23.621 8.976 1.00 48.38 80 GLN A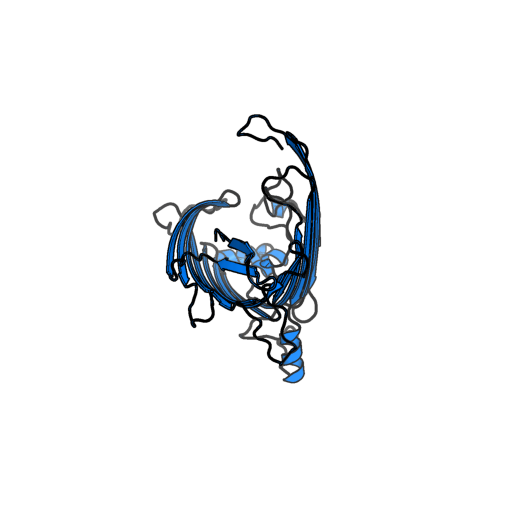 O 1
ATOM 604 N N . PRO A 1 81 ? -23.599 24.006 10.649 1.00 45.66 81 PRO A N 1
ATOM 605 C CA . PRO A 1 81 ? -23.134 25.364 10.887 1.00 45.66 81 PRO A CA 1
ATOM 606 C C . PRO A 1 81 ? -21.712 25.325 11.459 1.00 45.66 81 PRO A C 1
ATOM 608 O O . PRO A 1 81 ? -21.451 24.644 12.450 1.00 45.66 81 PRO A O 1
ATOM 611 N N . GLN A 1 82 ? -20.812 26.068 10.811 1.00 51.38 82 GLN A N 1
ATOM 612 C CA . GLN A 1 82 ? -19.401 26.241 11.161 1.00 51.38 82 GLN A CA 1
ATOM 613 C C . GLN A 1 82 ? -19.240 26.646 12.633 1.00 51.38 82 GLN A C 1
ATOM 615 O O . GLN A 1 82 ? -19.376 27.816 12.990 1.00 51.38 82 GLN A O 1
ATOM 620 N N . LYS A 1 83 ? -18.944 25.678 13.499 1.00 49.31 83 LYS A N 1
ATOM 621 C CA . LYS A 1 83 ? -18.554 25.923 14.895 1.00 49.31 83 LYS A CA 1
ATOM 622 C C . LYS A 1 83 ? -17.285 25.165 15.297 1.00 49.31 83 LYS A C 1
ATOM 624 O O . LYS A 1 83 ? -17.054 24.939 16.479 1.00 49.31 83 LYS A O 1
ATOM 629 N N . GLU A 1 84 ? -16.457 24.791 14.326 1.00 57.91 84 GLU A N 1
ATOM 630 C CA . GLU A 1 84 ? -15.247 23.996 14.554 1.00 57.91 84 GLU A CA 1
ATOM 631 C C . GLU A 1 84 ? -13.972 24.843 14.511 1.00 57.91 84 GLU A C 1
ATOM 633 O O . GLU A 1 84 ? -13.890 25.850 13.807 1.00 57.91 84 GLU A O 1
ATOM 638 N N . GLN A 1 85 ? -12.975 24.430 15.298 1.00 58.53 85 GLN A N 1
ATOM 639 C CA . GLN A 1 85 ? -11.649 25.040 15.377 1.00 58.53 85 GLN A CA 1
ATOM 640 C C . GLN A 1 85 ? -10.906 24.853 14.050 1.00 58.53 85 GLN A C 1
ATOM 642 O O . GLN A 1 85 ? -10.182 23.882 13.845 1.00 58.53 85 GLN A O 1
ATOM 647 N N . LEU A 1 86 ? -11.098 25.797 13.132 1.00 70.25 86 LEU A N 1
ATOM 648 C CA . LEU A 1 86 ? -10.394 25.817 11.858 1.00 70.25 86 LEU A CA 1
ATOM 649 C C . LEU A 1 86 ? -8.899 26.074 12.085 1.00 70.25 86 LEU A C 1
ATOM 651 O O . LEU A 1 86 ? -8.496 27.095 12.648 1.00 70.25 86 LEU A O 1
ATOM 655 N N . ILE A 1 87 ? -8.061 25.180 11.576 1.00 64.62 87 ILE A N 1
ATOM 656 C CA . ILE A 1 87 ? -6.615 25.358 11.511 1.00 64.62 87 ILE A CA 1
ATOM 657 C C . ILE A 1 87 ? -6.329 26.434 10.456 1.00 64.62 87 ILE A C 1
ATOM 659 O O . ILE A 1 87 ? -6.753 26.333 9.301 1.00 64.62 87 ILE A O 1
ATOM 663 N N . PHE A 1 88 ? -5.643 27.503 10.867 1.00 70.19 88 PHE A N 1
ATOM 664 C CA . PHE A 1 88 ? -5.394 28.697 10.043 1.00 70.19 88 PHE A CA 1
ATOM 665 C C . PHE A 1 88 ? -6.663 29.307 9.409 1.00 70.19 88 PHE A C 1
ATOM 667 O O . PHE A 1 88 ? -6.585 29.950 8.365 1.00 70.19 88 PHE A O 1
ATOM 674 N N . GLY A 1 89 ? -7.836 29.106 10.022 1.00 72.06 89 GLY A N 1
ATOM 675 C CA . GLY A 1 89 ? -9.099 29.708 9.583 1.00 72.06 89 GLY A CA 1
ATOM 676 C C . GLY A 1 89 ? -9.749 29.088 8.339 1.00 72.06 89 GLY A C 1
ATOM 677 O O . GLY A 1 89 ? -10.801 29.572 7.934 1.00 72.06 89 GLY A O 1
ATOM 678 N N . VAL A 1 90 ? -9.171 28.037 7.739 1.00 77.94 90 VAL A N 1
ATOM 679 C CA . VAL A 1 90 ? -9.731 27.394 6.526 1.00 77.94 90 VAL A CA 1
ATOM 680 C C . VAL A 1 90 ? -9.664 25.866 6.519 1.00 77.94 90 VAL A C 1
ATOM 682 O O . VAL A 1 90 ? -10.494 25.239 5.867 1.00 77.94 90 VAL A O 1
ATOM 685 N N . PHE A 1 91 ? -8.711 25.248 7.223 1.00 83.31 91 PHE A N 1
ATOM 686 C CA . PHE A 1 91 ? -8.538 23.794 7.223 1.00 83.31 91 PHE A CA 1
ATOM 687 C C . PHE A 1 91 ? -9.229 23.167 8.431 1.00 83.31 91 PHE A C 1
ATOM 689 O O . PHE A 1 91 ? -9.143 23.696 9.534 1.00 83.31 91 PHE A O 1
ATOM 696 N N . ASN A 1 92 ? -9.874 22.022 8.244 1.00 84.31 92 ASN A N 1
ATOM 697 C CA . ASN A 1 92 ? -10.523 21.271 9.325 1.00 84.31 92 ASN A CA 1
ATOM 698 C C . ASN A 1 92 ? -9.906 19.882 9.539 1.00 84.31 92 ASN A C 1
ATOM 700 O O . ASN A 1 92 ? -10.241 19.209 10.503 1.00 84.31 92 ASN A O 1
ATOM 704 N N . THR A 1 93 ? -8.989 19.460 8.666 1.00 88.12 93 THR A N 1
ATOM 705 C CA . THR A 1 93 ? -8.329 18.156 8.740 1.00 88.12 93 THR A CA 1
ATOM 706 C C . THR A 1 93 ? -6.820 18.322 8.821 1.00 88.12 93 THR A C 1
ATOM 708 O O . THR A 1 93 ? -6.237 19.090 8.052 1.00 88.12 93 THR A O 1
ATOM 711 N N . PHE A 1 94 ? -6.186 17.553 9.704 1.00 93.31 94 PHE A N 1
ATOM 712 C CA . PHE A 1 94 ? -4.734 17.456 9.830 1.00 93.31 94 PHE A CA 1
ATOM 713 C C . PHE A 1 94 ? -4.266 16.010 9.673 1.00 93.31 94 PHE A C 1
ATOM 715 O O . PHE A 1 94 ? -4.848 15.088 10.242 1.00 93.31 94 PHE A O 1
ATOM 722 N N . GLU A 1 95 ? -3.178 15.814 8.934 1.00 94.12 95 GLU A N 1
ATOM 723 C CA . GLU A 1 95 ? -2.524 14.520 8.762 1.00 94.12 95 GLU A CA 1
ATOM 724 C C . GLU A 1 95 ? -1.035 14.625 9.078 1.00 94.12 95 GLU A C 1
ATOM 726 O O . GLU A 1 95 ? -0.356 15.551 8.635 1.00 94.12 95 GLU A O 1
ATOM 731 N N . PHE A 1 96 ? -0.504 13.631 9.781 1.00 96.81 96 PHE A N 1
ATOM 732 C CA . PHE A 1 96 ? 0.924 13.466 10.013 1.00 96.81 96 PHE A CA 1
ATOM 733 C C . PHE A 1 96 ? 1.314 12.001 9.833 1.00 96.81 96 PHE A C 1
ATOM 735 O O . PHE A 1 96 ? 0.705 11.109 10.418 1.00 96.81 96 PHE A O 1
ATOM 742 N N . GLY A 1 97 ? 2.320 11.733 9.004 1.00 96.88 97 GLY A N 1
ATOM 743 C CA . GLY A 1 97 ? 2.696 10.371 8.638 1.00 96.88 97 GLY A CA 1
ATOM 744 C C . GLY A 1 97 ? 4.202 10.182 8.517 1.00 96.88 97 GLY A C 1
ATOM 745 O O . GLY A 1 97 ? 4.734 10.359 7.416 1.00 96.88 97 GLY A O 1
ATOM 746 N N . PRO A 1 98 ? 4.909 9.855 9.613 1.00 97.81 98 PRO A N 1
ATOM 747 C CA . PRO A 1 98 ? 6.303 9.472 9.542 1.00 97.81 98 PRO A CA 1
ATOM 748 C C . PRO A 1 98 ? 6.450 8.015 9.074 1.00 97.81 98 PRO A C 1
ATOM 750 O O . PRO A 1 98 ? 5.719 7.116 9.493 1.00 97.81 98 PRO A O 1
ATOM 753 N N . GLU A 1 99 ? 7.438 7.774 8.221 1.00 98.19 99 GLU A N 1
ATOM 754 C CA . GLU A 1 99 ? 7.769 6.462 7.670 1.00 98.19 99 GLU A CA 1
ATOM 755 C C . GLU A 1 99 ? 9.278 6.224 7.756 1.00 98.19 99 GLU A C 1
ATOM 757 O O . GLU A 1 99 ? 10.087 7.081 7.393 1.00 98.19 99 GLU A O 1
ATOM 762 N N . VAL A 1 100 ? 9.659 5.021 8.178 1.00 98.62 100 VAL A N 1
ATOM 763 C CA . VAL A 1 100 ? 11.037 4.535 8.146 1.00 98.62 100 VAL A CA 1
ATOM 764 C C . VAL A 1 100 ? 11.088 3.280 7.289 1.00 98.62 100 VAL A C 1
ATOM 766 O O . VAL A 1 100 ? 10.414 2.294 7.569 1.00 98.62 100 VAL A O 1
ATOM 769 N N . ASN A 1 101 ? 11.923 3.297 6.254 1.00 98.44 101 ASN A N 1
ATOM 770 C CA . ASN A 1 101 ? 12.171 2.153 5.387 1.00 98.44 101 ASN A CA 1
ATOM 771 C C . ASN A 1 101 ? 13.666 1.824 5.355 1.00 98.44 101 ASN A C 1
ATOM 773 O O . ASN A 1 101 ? 14.472 2.654 4.928 1.00 98.44 101 ASN A O 1
ATOM 777 N N . LEU A 1 102 ? 14.029 0.607 5.747 1.00 98.31 102 LEU A N 1
ATOM 778 C CA . LEU A 1 102 ? 15.376 0.062 5.631 1.00 98.31 102 LEU A CA 1
ATOM 779 C C . LEU A 1 102 ? 15.385 -1.043 4.575 1.00 98.31 102 LEU A C 1
ATOM 781 O O . LEU A 1 102 ? 14.775 -2.093 4.752 1.00 98.31 102 LEU A O 1
ATOM 785 N N . GLU A 1 103 ? 16.114 -0.816 3.488 1.00 97.94 103 GLU A N 1
ATOM 786 C CA . GLU A 1 103 ? 16.309 -1.774 2.405 1.00 97.94 103 GLU A CA 1
ATOM 787 C C . GLU A 1 103 ? 17.748 -2.304 2.422 1.00 97.94 103 GLU A C 1
ATOM 789 O O . GLU A 1 103 ? 18.714 -1.545 2.347 1.00 97.94 103 GLU A O 1
ATOM 794 N N . ILE A 1 104 ? 17.893 -3.622 2.491 1.00 96.88 104 ILE A N 1
ATOM 795 C CA . ILE A 1 104 ? 19.167 -4.338 2.499 1.00 96.88 104 ILE A CA 1
ATOM 796 C C . ILE A 1 104 ? 19.297 -5.065 1.152 1.00 96.88 104 ILE A C 1
ATOM 798 O O . ILE A 1 104 ? 18.388 -5.816 0.794 1.00 96.88 104 ILE A O 1
ATOM 802 N N . PRO A 1 105 ? 20.393 -4.896 0.385 1.00 94.69 105 PRO A N 1
ATOM 803 C CA . PRO A 1 105 ? 20.534 -5.416 -0.984 1.00 94.69 105 PRO A CA 1
ATOM 804 C C . PRO A 1 105 ? 20.908 -6.912 -1.034 1.00 94.69 105 PRO A C 1
ATOM 806 O O . PRO A 1 105 ? 21.752 -7.346 -1.819 1.00 94.69 105 PRO A O 1
ATOM 809 N N . ARG A 1 106 ? 20.321 -7.703 -0.135 1.00 92.38 106 ARG A N 1
ATOM 810 C CA . ARG A 1 106 ? 20.412 -9.164 -0.065 1.00 92.38 106 ARG A CA 1
ATOM 811 C C . ARG A 1 106 ? 19.212 -9.702 0.702 1.00 92.38 106 ARG A C 1
ATOM 813 O O . ARG A 1 106 ? 18.610 -8.973 1.486 1.00 92.38 106 ARG A O 1
ATOM 820 N N . PHE A 1 107 ? 18.903 -10.981 0.520 1.00 92.69 107 PHE A N 1
ATOM 821 C CA . PHE A 1 107 ? 17.927 -11.640 1.376 1.00 92.69 107 PHE A CA 1
ATOM 822 C C . PHE A 1 107 ? 18.518 -11.936 2.755 1.00 92.69 107 PHE A C 1
ATOM 824 O O . PHE A 1 107 ? 19.559 -12.582 2.863 1.00 92.69 107 PHE A O 1
ATOM 831 N N . LEU A 1 108 ? 17.830 -11.488 3.803 1.00 90.94 108 LEU A N 1
ATOM 832 C CA . LEU A 1 108 ? 18.008 -11.981 5.165 1.00 90.94 108 LEU A CA 1
ATOM 833 C C . LEU A 1 108 ? 17.017 -13.122 5.392 1.00 90.94 108 LEU A C 1
ATOM 835 O O . LEU A 1 108 ? 15.857 -12.884 5.728 1.00 90.94 108 LEU A O 1
ATOM 839 N N . LEU A 1 109 ? 17.447 -14.350 5.110 1.00 87.25 109 LEU A N 1
ATOM 840 C CA . LEU A 1 109 ? 16.627 -15.550 5.279 1.00 87.25 109 LEU A CA 1
ATOM 841 C C . LEU A 1 109 ? 16.886 -16.152 6.669 1.00 87.25 109 LEU A C 1
ATOM 843 O O . LEU A 1 109 ? 18.037 -16.165 7.102 1.00 87.25 109 LEU A O 1
ATOM 847 N N . PRO A 1 110 ? 15.852 -16.669 7.357 1.00 76.19 110 PRO A N 1
ATOM 848 C CA . PRO A 1 110 ? 16.010 -17.305 8.668 1.00 76.19 110 PRO A CA 1
ATOM 849 C C . PRO A 1 110 ? 16.725 -18.665 8.596 1.00 76.19 110 PRO A C 1
ATOM 851 O O . PRO A 1 110 ? 17.153 -19.188 9.618 1.00 76.19 110 PRO A O 1
ATOM 854 N N . ILE A 1 111 ? 16.860 -19.237 7.395 1.00 78.69 111 ILE A N 1
ATOM 855 C CA . ILE A 1 111 ? 17.549 -20.501 7.126 1.00 78.69 111 ILE A CA 1
ATOM 856 C C . ILE A 1 111 ? 18.555 -20.317 5.983 1.00 78.69 111 ILE A C 1
ATOM 858 O O . ILE A 1 111 ? 18.335 -19.528 5.059 1.00 78.69 111 ILE A O 1
ATOM 862 N N . SER A 1 112 ? 19.669 -21.043 6.053 1.00 69.56 112 SER A N 1
ATOM 863 C CA . SER A 1 112 ? 20.739 -21.003 5.054 1.00 69.56 112 SER A CA 1
ATOM 864 C C . SER A 1 112 ? 20.278 -21.644 3.743 1.00 69.56 112 SER A C 1
ATOM 866 O O . SER A 1 112 ? 20.278 -22.863 3.611 1.00 69.56 112 SER A O 1
ATOM 868 N N . PHE A 1 113 ? 19.891 -20.828 2.766 1.00 70.25 113 PHE A N 1
ATOM 869 C CA . PHE A 1 113 ? 19.642 -21.278 1.394 1.00 70.25 113 PHE A CA 1
ATOM 870 C C . PHE A 1 113 ? 20.899 -21.148 0.525 1.00 70.25 113 PHE A C 1
ATOM 872 O O . PHE A 1 113 ? 21.794 -20.348 0.818 1.00 70.25 113 PHE A O 1
ATOM 879 N N . GLU A 1 114 ? 20.944 -21.895 -0.585 1.00 68.94 114 GLU A N 1
ATOM 880 C CA . GLU A 1 114 ? 21.930 -21.663 -1.644 1.00 68.94 114 GLU A CA 1
ATOM 881 C C . GLU A 1 114 ? 21.954 -20.184 -2.050 1.00 68.94 114 GLU A C 1
ATOM 883 O O . GLU A 1 114 ? 20.930 -19.492 -2.048 1.00 68.94 114 GLU A O 1
ATOM 888 N N . LYS A 1 115 ? 23.146 -19.679 -2.392 1.00 70.56 115 LYS A N 1
ATOM 889 C CA . LYS A 1 115 ? 23.356 -18.261 -2.702 1.00 70.56 115 LYS A CA 1
ATOM 890 C C . LYS A 1 115 ? 22.422 -17.830 -3.834 1.00 70.56 115 LYS A C 1
ATOM 892 O O . LYS A 1 115 ? 22.652 -18.145 -5.000 1.00 70.56 115 LYS A O 1
ATOM 897 N N . PHE A 1 116 ? 21.398 -17.054 -3.487 1.00 79.19 116 PHE A N 1
ATOM 898 C CA . PHE A 1 116 ? 20.494 -16.471 -4.468 1.00 79.19 116 PHE A CA 1
ATOM 899 C C . PHE A 1 116 ? 21.292 -15.605 -5.448 1.00 79.19 116 PHE A C 1
ATOM 901 O O . PHE A 1 116 ? 22.171 -14.834 -5.047 1.00 79.19 116 PHE A O 1
ATOM 908 N N . SER A 1 117 ? 21.014 -15.741 -6.745 1.00 82.12 117 SER A N 1
ATOM 909 C CA . SER A 1 117 ? 21.797 -15.047 -7.768 1.00 82.12 117 SER A CA 1
ATOM 910 C C . SER A 1 117 ? 21.716 -13.529 -7.579 1.00 82.12 117 SER A C 1
ATOM 912 O O . SER A 1 117 ? 20.633 -12.943 -7.611 1.00 82.12 117 SER A O 1
ATOM 914 N N . LYS A 1 118 ? 22.877 -12.874 -7.448 1.00 81.00 118 LYS A N 1
ATOM 915 C CA . LYS A 1 118 ? 22.981 -11.408 -7.314 1.00 81.00 118 LYS A CA 1
ATOM 916 C C . LYS A 1 118 ? 22.367 -10.663 -8.507 1.00 81.00 118 LYS A C 1
ATOM 918 O O . LYS A 1 118 ? 21.864 -9.556 -8.343 1.00 81.00 118 LYS A O 1
ATOM 923 N N . ASN A 1 119 ? 22.324 -11.296 -9.683 1.00 83.38 119 ASN A N 1
ATOM 924 C CA . ASN A 1 119 ? 21.738 -10.731 -10.906 1.00 83.38 119 ASN A CA 1
ATOM 925 C C . ASN A 1 119 ? 20.220 -10.518 -10.799 1.00 83.38 119 ASN A C 1
ATOM 927 O O . ASN A 1 119 ? 19.644 -9.747 -11.563 1.00 83.38 119 ASN A O 1
ATOM 931 N N . LEU A 1 120 ? 19.570 -11.183 -9.842 1.00 89.75 120 LEU A N 1
ATOM 932 C CA . LEU A 1 120 ? 18.146 -11.032 -9.557 1.00 89.75 120 LEU A CA 1
ATOM 933 C C . LEU A 1 120 ? 17.857 -9.806 -8.676 1.00 89.75 120 LEU A C 1
ATOM 935 O O . LEU A 1 120 ? 16.696 -9.504 -8.427 1.00 89.75 120 LEU A O 1
ATOM 939 N N . ASN A 1 121 ? 18.891 -9.074 -8.238 1.00 92.38 121 ASN A N 1
ATOM 940 C CA . ASN A 1 121 ? 18.783 -7.916 -7.349 1.00 92.38 121 ASN A CA 1
ATOM 941 C C . ASN A 1 121 ? 17.908 -8.208 -6.109 1.00 92.38 121 ASN A C 1
ATOM 943 O O . ASN A 1 121 ? 16.891 -7.534 -5.918 1.00 92.38 121 ASN A O 1
ATOM 947 N N . PRO A 1 122 ? 18.243 -9.254 -5.323 1.00 94.06 122 PRO A N 1
ATOM 948 C CA . PRO A 1 122 ? 17.479 -9.617 -4.139 1.00 94.06 122 PRO A CA 1
ATOM 949 C C . PRO A 1 122 ? 17.594 -8.532 -3.076 1.00 94.06 122 PRO A C 1
ATOM 951 O O . PRO A 1 122 ? 18.677 -8.003 -2.827 1.00 94.06 122 PRO A O 1
ATOM 954 N N . LYS A 1 123 ? 16.481 -8.230 -2.421 1.00 95.44 123 LYS A N 1
ATOM 955 C CA . LYS A 1 123 ? 16.410 -7.227 -1.366 1.00 95.44 123 LYS A CA 1
ATOM 956 C C . LYS A 1 123 ? 15.534 -7.703 -0.227 1.00 95.44 123 LYS A C 1
ATOM 958 O O . LYS A 1 123 ? 14.515 -8.345 -0.470 1.00 95.44 123 LYS A O 1
ATOM 963 N N . THR A 1 124 ? 15.903 -7.322 0.985 1.00 96.75 124 THR A N 1
ATOM 964 C CA . THR A 1 124 ? 15.051 -7.394 2.171 1.00 96.75 124 THR A CA 1
ATOM 965 C C . THR A 1 124 ? 14.674 -5.980 2.584 1.00 96.75 124 THR A C 1
ATOM 967 O O . THR A 1 124 ? 15.531 -5.101 2.609 1.00 96.75 124 THR A O 1
ATOM 970 N N . SER A 1 125 ? 13.405 -5.753 2.896 1.00 97.19 125 SER A N 1
ATOM 971 C CA . SER A 1 125 ? 12.881 -4.465 3.339 1.00 97.19 125 SER A CA 1
ATOM 972 C C . SER A 1 125 ? 12.204 -4.617 4.694 1.00 97.19 125 SER A C 1
ATOM 974 O O . SER A 1 125 ? 11.440 -5.556 4.918 1.00 97.19 125 SER A O 1
ATOM 976 N N . PHE A 1 126 ? 12.511 -3.679 5.583 1.00 98.00 126 PHE A N 1
ATOM 977 C CA . PHE A 1 126 ? 11.795 -3.438 6.825 1.00 98.00 126 PHE A CA 1
ATOM 978 C C . PHE A 1 126 ? 11.167 -2.062 6.719 1.00 98.00 126 PHE A C 1
ATOM 980 O O . PHE A 1 126 ? 11.871 -1.080 6.469 1.00 98.00 126 PHE A O 1
ATOM 987 N N . ASN A 1 127 ? 9.861 -1.984 6.908 1.00 98.25 127 ASN A N 1
ATOM 988 C CA . ASN A 1 127 ? 9.130 -0.740 6.779 1.00 98.25 127 ASN A CA 1
ATOM 989 C C . ASN A 1 127 ? 8.216 -0.543 7.986 1.00 98.25 127 ASN A C 1
ATOM 991 O O . ASN A 1 127 ? 7.477 -1.446 8.376 1.00 98.25 127 ASN A O 1
ATOM 995 N N . TYR A 1 128 ? 8.314 0.639 8.584 1.00 98.50 128 TYR A N 1
ATOM 996 C CA . TYR A 1 128 ? 7.524 1.065 9.725 1.00 98.50 128 TYR A CA 1
ATOM 997 C C . TYR A 1 128 ? 6.834 2.381 9.386 1.00 98.50 128 TYR A C 1
ATOM 999 O O . TYR A 1 128 ? 7.498 3.352 9.019 1.00 98.50 128 TYR A O 1
ATOM 1007 N N . ILE A 1 129 ? 5.510 2.399 9.488 1.00 98.38 129 ILE A N 1
ATOM 1008 C CA . ILE A 1 129 ? 4.660 3.537 9.139 1.00 98.38 129 ILE A CA 1
ATOM 1009 C C . ILE A 1 129 ? 3.829 3.890 10.361 1.00 98.38 129 ILE A C 1
ATOM 1011 O O . ILE A 1 129 ? 3.168 3.024 10.936 1.00 98.38 129 ILE A O 1
ATOM 1015 N N . LEU A 1 130 ? 3.819 5.172 10.704 1.00 98.25 130 LEU A N 1
ATOM 1016 C CA . LEU A 1 130 ? 2.786 5.754 11.544 1.00 98.25 130 LEU A CA 1
ATOM 1017 C C . LEU A 1 130 ? 1.970 6.715 10.692 1.00 98.25 130 LEU A C 1
ATOM 1019 O O . LEU A 1 130 ? 2.509 7.404 9.827 1.00 98.25 130 LEU A O 1
ATOM 1023 N N . ASN A 1 131 ? 0.672 6.780 10.936 1.00 97.00 131 ASN A N 1
ATOM 1024 C CA . ASN A 1 131 ? -0.184 7.784 10.334 1.00 97.00 131 ASN A CA 1
ATOM 1025 C C . ASN A 1 131 ? -1.243 8.215 11.344 1.00 97.00 131 ASN A C 1
ATOM 1027 O O . ASN A 1 131 ? -2.063 7.411 11.776 1.00 97.00 131 ASN A O 1
ATOM 1031 N N . TYR A 1 132 ? -1.182 9.486 11.715 1.00 97.31 132 TYR A N 1
ATOM 1032 C CA . TYR A 1 132 ? -2.169 10.171 12.524 1.00 97.31 132 TYR A CA 1
ATOM 1033 C C . TYR A 1 132 ? -3.002 11.067 11.617 1.00 97.31 132 TYR A C 1
ATOM 1035 O O . TYR A 1 132 ? -2.457 11.843 10.828 1.00 97.31 132 TYR A O 1
ATOM 1043 N N . GLN A 1 133 ? -4.315 10.954 11.730 1.00 94.69 133 GLN A N 1
ATOM 1044 C CA . GLN A 1 133 ? -5.273 11.802 11.046 1.00 94.69 133 GLN A CA 1
ATOM 1045 C C . GLN A 1 133 ? -6.249 12.330 12.088 1.00 94.69 133 GLN A C 1
ATOM 1047 O O . GLN A 1 133 ? -6.901 11.548 12.774 1.00 94.69 133 GLN A O 1
ATOM 1052 N N . ASN A 1 134 ? -6.351 13.650 12.179 1.00 92.94 134 ASN A N 1
ATOM 1053 C CA . ASN A 1 134 ? -7.351 14.322 12.987 1.00 92.94 134 ASN A CA 1
ATOM 1054 C C . ASN A 1 134 ? -8.361 14.986 12.056 1.00 92.94 134 ASN A C 1
ATOM 1056 O O . ASN A 1 134 ? -7.993 15.852 11.254 1.00 92.94 134 ASN A O 1
ATOM 1060 N N . ARG A 1 135 ? -9.609 14.545 12.152 1.00 88.00 135 ARG A N 1
ATOM 1061 C CA . ARG A 1 135 ? -10.761 15.116 11.467 1.00 88.00 135 ARG A CA 1
ATOM 1062 C C . ARG A 1 135 ? -11.803 15.511 12.503 1.00 88.00 135 ARG A C 1
ATOM 1064 O O . ARG A 1 135 ? -11.813 14.943 13.593 1.00 88.00 135 ARG A O 1
ATOM 1071 N N . PRO A 1 136 ? -12.712 16.434 12.174 1.00 85.25 136 PRO A N 1
ATOM 1072 C CA . PRO A 1 136 ? -13.689 16.880 13.153 1.00 85.25 136 PRO A CA 1
ATOM 1073 C C . PRO A 1 136 ? -14.612 15.765 13.648 1.00 85.25 136 PRO A C 1
ATOM 1075 O O . PRO A 1 136 ? -15.033 15.765 14.802 1.00 85.25 136 PRO A O 1
ATOM 1078 N N . GLU A 1 137 ? -14.896 14.775 12.800 1.00 85.00 137 GLU A N 1
ATOM 1079 C CA . GLU A 1 137 ? -15.762 13.657 13.157 1.00 85.00 137 GLU A CA 1
ATOM 1080 C C . GLU A 1 137 ? -15.027 12.555 13.938 1.00 85.00 137 GLU A C 1
ATOM 1082 O O . GLU A 1 137 ? -15.654 11.859 14.749 1.00 85.00 137 GLU A O 1
ATOM 1087 N N . TYR A 1 138 ? -13.721 12.380 13.693 1.00 89.06 138 TYR A N 1
ATOM 1088 C CA . TYR A 1 138 ? -12.920 11.296 14.258 1.00 89.06 138 TYR A CA 1
ATOM 1089 C C . TYR A 1 138 ? -11.403 11.549 14.238 1.00 89.06 138 TYR A C 1
ATOM 1091 O O . TYR A 1 138 ? -10.851 12.181 13.337 1.00 89.06 138 TYR A O 1
ATOM 1099 N N . GLU A 1 139 ? -10.701 10.901 15.163 1.00 94.56 139 GLU A N 1
ATOM 1100 C CA . GLU A 1 139 ? -9.250 10.728 15.129 1.00 94.56 139 GLU A CA 1
ATOM 1101 C C . GLU A 1 139 ? -8.897 9.300 14.709 1.00 94.56 139 GLU A C 1
ATOM 1103 O O . GLU A 1 139 ? -9.469 8.332 15.212 1.00 94.56 139 GLU A O 1
ATOM 1108 N N . ARG A 1 140 ? -7.930 9.141 13.804 1.00 94.38 140 ARG A N 1
ATOM 1109 C CA . ARG A 1 140 ? -7.458 7.837 13.326 1.00 94.38 140 ARG A CA 1
ATOM 1110 C C . ARG A 1 140 ? -5.949 7.717 13.470 1.00 94.38 140 ARG A C 1
ATOM 1112 O O . ARG A 1 140 ? -5.190 8.540 12.967 1.00 94.38 140 ARG A O 1
ATOM 1119 N N . ASN A 1 141 ? -5.526 6.627 14.096 1.00 96.50 141 ASN A N 1
ATOM 1120 C CA . ASN A 1 141 ? -4.136 6.228 14.251 1.00 96.50 141 ASN A CA 1
ATOM 1121 C C . ASN A 1 141 ? -3.898 4.907 13.519 1.00 96.50 141 ASN A C 1
ATOM 1123 O O . ASN A 1 141 ? -4.579 3.918 13.780 1.00 96.50 141 ASN A O 1
ATOM 1127 N N . LEU A 1 142 ? -2.909 4.878 12.633 1.00 95.94 142 LEU A N 1
ATOM 1128 C CA . LEU A 1 142 ? -2.413 3.677 11.974 1.00 95.94 142 LEU A CA 1
ATOM 1129 C C . LEU A 1 142 ? -0.957 3.460 12.379 1.00 95.94 142 LEU A C 1
ATOM 1131 O O . LEU A 1 142 ? -0.1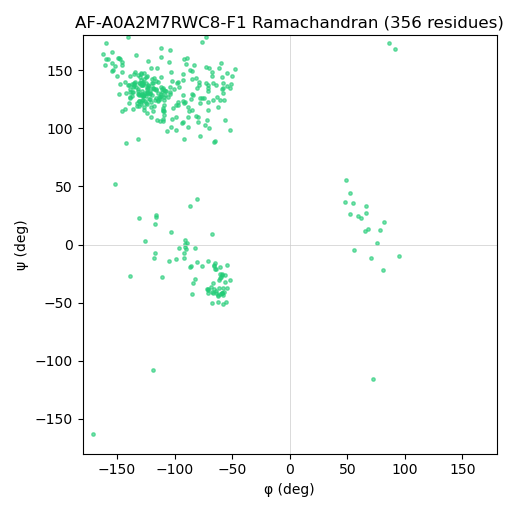14 4.321 12.138 1.00 95.94 142 LEU A O 1
ATOM 1135 N N . THR A 1 143 ? -0.669 2.280 12.914 1.00 97.81 143 THR A N 1
ATOM 1136 C CA . THR A 1 143 ? 0.691 1.786 13.139 1.00 97.81 143 THR A CA 1
ATOM 1137 C C . THR A 1 143 ? 0.885 0.531 12.311 1.00 97.81 143 THR A C 1
ATOM 1139 O O . THR A 1 143 ? 0.186 -0.459 12.518 1.00 97.81 143 THR A O 1
ATOM 1142 N N . GLN A 1 144 ? 1.838 0.551 11.383 1.00 97.75 144 GLN A N 1
ATOM 1143 C CA . GLN A 1 144 ? 2.115 -0.584 10.514 1.00 97.75 144 GLN A CA 1
ATOM 1144 C C . GLN A 1 144 ? 3.594 -0.952 10.538 1.00 97.75 144 GLN A C 1
ATOM 1146 O O . GLN A 1 144 ? 4.463 -0.107 10.346 1.00 97.75 144 GLN A O 1
ATOM 1151 N N . PHE A 1 145 ? 3.871 -2.241 10.697 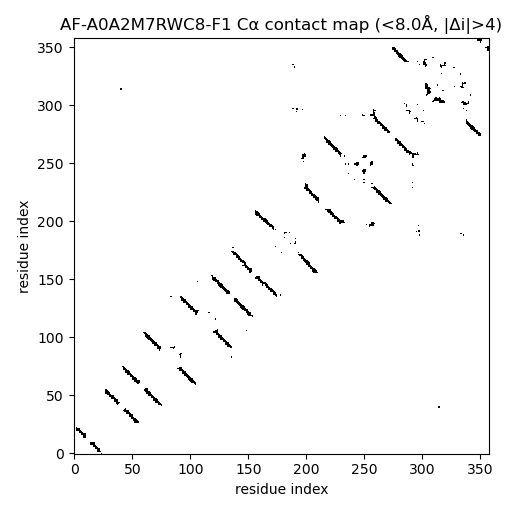1.00 98.06 145 PHE A N 1
ATOM 1152 C CA . PHE A 1 145 ? 5.183 -2.831 10.482 1.00 98.06 145 PHE A CA 1
ATOM 1153 C C . PHE A 1 145 ? 5.090 -3.870 9.370 1.00 98.06 145 PHE A C 1
ATOM 1155 O O . PHE A 1 145 ? 4.188 -4.704 9.366 1.00 98.06 145 PHE A O 1
ATOM 1162 N N . SER A 1 146 ? 6.033 -3.851 8.435 1.00 97.44 146 SER A N 1
ATOM 1163 C CA . SER A 1 146 ? 6.109 -4.829 7.354 1.00 97.44 146 SER A CA 1
ATOM 1164 C C . SER A 1 146 ? 7.538 -5.303 7.128 1.00 97.44 146 SER A C 1
ATOM 1166 O O . SER A 1 146 ? 8.496 -4.527 7.145 1.00 97.44 146 SER A O 1
ATOM 1168 N N . PHE A 1 147 ? 7.659 -6.610 6.919 1.00 97.06 147 PHE A N 1
ATOM 1169 C CA . PHE A 1 147 ? 8.889 -7.292 6.560 1.00 97.06 147 PHE A CA 1
ATOM 1170 C C . PHE A 1 147 ? 8.693 -7.975 5.212 1.00 97.06 147 PHE A C 1
ATOM 1172 O O . PHE A 1 147 ? 7.729 -8.725 5.030 1.00 97.06 147 PHE A O 1
ATOM 1179 N N . GLY A 1 148 ? 9.610 -7.729 4.278 1.00 96.94 148 GLY A N 1
ATOM 1180 C CA . GLY A 1 148 ? 9.447 -8.181 2.907 1.00 96.94 148 GLY A CA 1
ATOM 1181 C C . GLY A 1 148 ? 10.728 -8.497 2.160 1.00 96.94 148 GLY A C 1
ATOM 1182 O O . GLY A 1 148 ? 11.821 -8.039 2.488 1.00 96.94 148 GLY A O 1
ATOM 1183 N N . TYR A 1 149 ? 10.556 -9.265 1.093 1.00 96.25 149 TYR A N 1
ATOM 1184 C CA . TYR A 1 149 ? 11.553 -9.627 0.108 1.00 96.25 149 TYR A CA 1
ATOM 1185 C C . TYR A 1 149 ? 11.130 -9.129 -1.270 1.00 96.25 149 TYR A C 1
ATOM 1187 O O . TYR A 1 149 ? 9.974 -9.257 -1.678 1.00 96.25 149 TYR A O 1
ATOM 1195 N N . PHE A 1 150 ? 12.091 -8.613 -2.025 1.00 96.00 150 PHE A N 1
ATOM 1196 C CA . PHE A 1 150 ? 11.902 -8.194 -3.407 1.00 96.00 150 PHE A CA 1
ATOM 1197 C C . PHE A 1 150 ? 13.002 -8.765 -4.290 1.00 96.00 150 PHE A C 1
ATOM 1199 O O . PHE A 1 150 ? 14.172 -8.753 -3.913 1.00 96.00 150 PHE A O 1
ATOM 1206 N N . TRP A 1 151 ? 12.640 -9.231 -5.482 1.00 95.12 151 TRP A N 1
ATOM 1207 C CA . TRP A 1 151 ? 13.612 -9.623 -6.496 1.00 95.12 151 TRP A CA 1
ATOM 1208 C C . TRP A 1 151 ? 13.044 -9.512 -7.910 1.00 95.12 151 TRP A C 1
ATOM 1210 O O . TRP A 1 151 ? 11.838 -9.587 -8.153 1.00 95.12 151 TRP A O 1
ATOM 1220 N N . ASN A 1 152 ? 13.946 -9.367 -8.872 1.00 94.44 152 ASN A N 1
ATOM 1221 C CA . ASN A 1 152 ? 13.654 -9.534 -10.288 1.00 94.44 152 ASN A CA 1
ATOM 1222 C C . ASN A 1 152 ? 13.792 -11.015 -10.663 1.00 94.44 152 ASN A C 1
ATOM 1224 O O . ASN A 1 152 ? 14.629 -11.721 -10.107 1.00 94.44 152 ASN A O 1
ATOM 1228 N N . ALA A 1 153 ? 13.036 -11.500 -11.646 1.00 90.75 153 ALA A N 1
ATOM 1229 C CA . ALA A 1 153 ? 13.352 -12.798 -12.243 1.00 90.75 153 ALA A CA 1
ATOM 1230 C C . ALA A 1 153 ? 14.558 -12.674 -13.194 1.00 90.75 153 ALA A C 1
ATOM 1232 O O . ALA A 1 153 ? 15.000 -11.572 -13.522 1.00 90.75 153 ALA A O 1
ATOM 1233 N N . LYS A 1 154 ? 15.046 -13.806 -13.727 1.00 84.69 154 LYS A N 1
ATOM 1234 C CA . LYS A 1 154 ? 16.108 -13.818 -14.760 1.00 84.69 154 LYS A CA 1
ATOM 1235 C C . LYS A 1 154 ? 15.775 -12.909 -15.954 1.00 84.69 154 LYS A C 1
ATOM 1237 O O . LYS A 1 154 ? 16.663 -12.349 -16.584 1.00 84.69 154 LYS A O 1
ATOM 1242 N N . ASN A 1 155 ? 14.485 -12.747 -16.253 1.00 84.56 155 ASN A N 1
ATOM 1243 C CA . ASN A 1 155 ? 13.994 -11.765 -17.209 1.00 84.56 155 ASN A CA 1
ATOM 1244 C C . ASN A 1 155 ? 13.660 -10.441 -16.495 1.00 84.56 155 ASN A C 1
ATOM 1246 O O . ASN A 1 155 ? 12.774 -10.414 -15.641 1.00 84.56 155 ASN A O 1
ATOM 1250 N N . LYS A 1 156 ? 14.293 -9.341 -16.928 1.00 85.75 156 LYS A N 1
ATOM 1251 C CA . LYS A 1 156 ? 14.129 -7.972 -16.393 1.00 85.75 156 LYS A CA 1
ATOM 1252 C C . LYS A 1 156 ? 12.691 -7.438 -16.357 1.00 85.75 156 LYS A C 1
ATOM 1254 O O . LYS A 1 156 ? 12.426 -6.454 -15.674 1.00 85.75 156 LYS A O 1
ATOM 1259 N N . TYR A 1 157 ? 11.776 -8.053 -17.103 1.00 93.81 157 TYR A N 1
ATOM 1260 C CA . TYR A 1 157 ? 10.366 -7.664 -17.144 1.00 93.81 157 TYR A CA 1
ATOM 1261 C C . TYR A 1 157 ? 9.550 -8.200 -15.969 1.00 93.81 157 TYR A C 1
ATOM 1263 O O . TYR A 1 157 ? 8.437 -7.734 -15.762 1.00 93.81 157 TYR A O 1
ATOM 1271 N N . LYS A 1 158 ? 10.075 -9.173 -15.215 1.00 96.25 158 LYS A N 1
ATOM 1272 C CA . LYS A 1 158 ? 9.365 -9.873 -14.140 1.00 96.25 158 LYS A CA 1
ATOM 1273 C C . LYS A 1 158 ? 9.906 -9.449 -12.779 1.00 96.25 158 LYS A C 1
ATOM 1275 O O . LYS A 1 158 ? 11.113 -9.521 -12.551 1.00 96.25 158 LYS A O 1
ATOM 1280 N N . LYS A 1 159 ? 9.013 -9.058 -11.877 1.00 97.00 159 LYS A N 1
ATOM 1281 C CA . LYS A 1 159 ? 9.317 -8.631 -10.509 1.00 97.00 159 LYS A CA 1
ATOM 1282 C C . LYS A 1 159 ? 8.428 -9.364 -9.519 1.00 97.00 159 LYS A C 1
ATOM 1284 O O . LYS A 1 159 ? 7.254 -9.601 -9.801 1.00 97.00 159 LYS A O 1
ATOM 1289 N N . HIS A 1 160 ? 8.995 -9.679 -8.369 1.00 97.50 160 HIS A N 1
ATOM 1290 C CA . HIS A 1 160 ? 8.342 -10.392 -7.287 1.00 97.50 160 HIS A CA 1
ATOM 1291 C C . HIS A 1 160 ? 8.498 -9.597 -5.996 1.00 97.50 160 HIS A C 1
ATOM 1293 O O . HIS A 1 160 ? 9.578 -9.080 -5.705 1.00 97.50 160 HIS A O 1
ATOM 1299 N N . PHE A 1 161 ? 7.415 -9.518 -5.237 1.00 97.88 161 PHE A N 1
ATOM 1300 C CA . PHE A 1 161 ? 7.351 -8.903 -3.921 1.00 97.88 161 PHE A CA 1
ATOM 1301 C C . PHE A 1 161 ? 6.666 -9.905 -3.005 1.00 97.88 161 PHE A C 1
ATOM 1303 O O . PHE A 1 161 ? 5.559 -10.345 -3.304 1.00 97.88 161 PHE A O 1
ATOM 1310 N N . LEU A 1 162 ? 7.317 -10.284 -1.919 1.00 97.31 162 LEU A N 1
ATOM 1311 C CA . LEU A 1 162 ? 6.766 -11.177 -0.913 1.00 97.31 162 LEU A CA 1
ATOM 1312 C C . LEU A 1 162 ? 6.905 -10.482 0.428 1.00 97.31 162 LEU A C 1
ATOM 1314 O O . LEU A 1 162 ? 8.024 -10.244 0.857 1.00 97.31 162 LEU A O 1
ATOM 1318 N N . ASN A 1 163 ? 5.800 -10.196 1.097 1.00 96.88 163 ASN A N 1
ATOM 1319 C CA . ASN A 1 163 ? 5.798 -9.775 2.488 1.00 96.88 163 ASN A CA 1
ATOM 1320 C C . ASN A 1 163 ? 5.286 -10.956 3.310 1.00 96.88 163 ASN A C 1
ATOM 1322 O O . ASN A 1 163 ? 4.071 -11.166 3.359 1.00 96.88 163 ASN A O 1
ATOM 1326 N N . PRO A 1 164 ? 6.170 -11.766 3.920 1.00 94.19 164 PRO A N 1
ATOM 1327 C CA . PRO A 1 164 ? 5.733 -12.874 4.762 1.00 94.19 164 PRO A CA 1
ATOM 1328 C C . PRO A 1 164 ? 4.906 -12.389 5.948 1.00 94.19 164 PRO A C 1
ATOM 1330 O O . PRO A 1 164 ? 4.038 -13.112 6.424 1.00 94.19 164 PRO A O 1
ATOM 1333 N N . PHE A 1 165 ? 5.172 -11.167 6.412 1.00 91.69 165 PHE A N 1
ATOM 1334 C CA . PHE A 1 165 ? 4.525 -10.623 7.586 1.00 91.69 165 PHE A CA 1
ATOM 1335 C C . PHE A 1 165 ? 4.348 -9.110 7.494 1.00 91.69 165 PHE A C 1
ATOM 1337 O O . PHE A 1 165 ? 5.282 -8.359 7.207 1.00 91.69 165 PHE A O 1
ATOM 1344 N N . THR A 1 166 ? 3.126 -8.663 7.742 1.00 96.75 166 THR A N 1
ATOM 1345 C CA . THR A 1 166 ? 2.738 -7.265 7.901 1.00 96.75 166 THR A CA 1
ATOM 1346 C C . THR A 1 166 ? 1.742 -7.190 9.044 1.00 96.75 166 THR A C 1
ATOM 1348 O O . THR A 1 166 ? 0.704 -7.839 8.972 1.00 96.75 166 THR A O 1
ATOM 1351 N N . ILE A 1 167 ? 2.039 -6.405 10.076 1.00 96.31 167 ILE A N 1
ATOM 1352 C CA . ILE A 1 167 ? 1.082 -6.067 11.131 1.00 96.31 167 ILE A CA 1
ATOM 1353 C C . ILE A 1 167 ? 0.615 -4.643 10.896 1.00 96.31 167 ILE A C 1
ATOM 1355 O O . ILE A 1 167 ? 1.443 -3.750 10.747 1.00 96.31 167 ILE A O 1
ATOM 1359 N N . SER A 1 168 ? -0.692 -4.433 10.918 1.00 96.19 168 SER A N 1
ATOM 1360 C CA . SER A 1 168 ? -1.321 -3.122 10.871 1.00 96.19 168 SER A CA 1
ATOM 1361 C C . SER A 1 168 ? -2.329 -3.011 12.005 1.00 96.19 168 SER A C 1
ATOM 1363 O O . SER A 1 168 ? -3.269 -3.799 12.066 1.00 96.19 168 SER A O 1
ATOM 1365 N N . LEU A 1 169 ? -2.139 -2.038 12.887 1.00 95.75 169 LEU A N 1
ATOM 1366 C CA . LEU A 1 169 ? -3.061 -1.695 13.962 1.00 95.75 169 LEU A CA 1
ATOM 1367 C C . LEU A 1 169 ? -3.720 -0.361 13.631 1.00 95.75 169 LEU A C 1
ATOM 1369 O O . LEU A 1 169 ? -3.024 0.646 13.480 1.00 95.75 169 LEU A O 1
ATOM 1373 N N . ILE A 1 170 ? -5.045 -0.371 13.523 1.00 94.50 170 ILE A N 1
ATOM 1374 C CA . ILE A 1 170 ? -5.851 0.818 13.280 1.00 94.50 170 ILE A CA 1
ATOM 1375 C C . ILE A 1 170 ? -6.673 1.076 14.537 1.00 94.50 170 ILE A C 1
ATOM 1377 O O . ILE A 1 170 ? -7.392 0.187 14.992 1.00 94.50 170 ILE A O 1
ATOM 1381 N N . LYS A 1 171 ? -6.555 2.288 15.082 1.00 94.81 171 LYS A N 1
ATOM 1382 C CA . LYS A 1 171 ? -7.378 2.781 16.188 1.00 94.81 171 LYS A CA 1
ATOM 1383 C C . LYS A 1 171 ? -8.122 4.037 15.775 1.00 94.81 171 LYS A C 1
ATOM 1385 O O . LYS A 1 171 ? -7.502 4.958 15.237 1.00 94.81 171 LYS A O 1
ATOM 1390 N N . ILE A 1 172 ? -9.416 4.081 16.045 1.00 93.31 172 ILE A N 1
ATOM 1391 C CA . ILE A 1 172 ? -10.317 5.156 15.651 1.00 93.31 172 ILE A CA 1
ATOM 1392 C C . ILE A 1 172 ? -11.067 5.636 16.892 1.00 93.31 172 ILE A C 1
ATOM 1394 O O . ILE A 1 172 ? -11.723 4.861 17.578 1.00 93.31 172 ILE A O 1
ATOM 1398 N N . HIS A 1 173 ? -10.981 6.933 17.168 1.00 94.00 173 HIS A N 1
ATOM 1399 C CA . HIS A 1 173 ? -11.759 7.581 18.219 1.00 94.00 173 HIS A CA 1
ATOM 1400 C C . HIS A 1 173 ? -12.793 8.484 17.558 1.00 94.00 173 HIS A C 1
ATOM 1402 O O . HIS A 1 173 ? -12.443 9.429 16.857 1.00 94.00 173 HIS A O 1
ATOM 1408 N N . LEU A 1 174 ? -14.070 8.161 17.751 1.00 90.62 174 LEU A N 1
ATOM 1409 C CA . LEU A 1 174 ? -15.192 8.914 17.195 1.00 90.62 174 LEU A CA 1
ATOM 1410 C C . LEU A 1 174 ? -15.662 9.965 18.196 1.00 90.62 174 LEU A C 1
ATOM 1412 O O . LEU A 1 174 ? -15.679 9.715 19.401 1.00 90.62 174 LEU A O 1
ATOM 1416 N N . THR A 1 175 ? -16.126 11.110 17.701 1.00 89.81 175 THR A N 1
ATOM 1417 C CA . THR A 1 175 ? -16.917 12.026 18.531 1.00 89.81 175 THR A CA 1
ATOM 1418 C C . THR A 1 175 ? -18.274 11.402 18.872 1.00 89.81 175 THR A C 1
ATOM 1420 O O . THR A 1 175 ? -18.851 10.672 18.065 1.00 89.81 175 THR A O 1
ATOM 1423 N N . GLU A 1 176 ? -18.835 11.712 20.045 1.00 89.06 176 GLU A N 1
ATOM 1424 C CA . GLU A 1 176 ? -20.131 11.152 20.480 1.00 89.06 176 GLU A CA 1
ATOM 1425 C C . GLU A 1 176 ? -21.274 11.463 19.499 1.00 89.06 176 GLU A C 1
ATOM 1427 O O . GLU A 1 176 ? -22.125 10.615 19.213 1.00 89.06 176 GLU A O 1
ATOM 1432 N N . GLN A 1 177 ? -21.266 12.668 18.914 1.00 86.31 177 GLN A N 1
ATOM 1433 C CA . GLN A 1 177 ? -22.235 13.055 17.889 1.00 86.31 177 GLN A CA 1
ATOM 1434 C C . GLN A 1 177 ? -22.119 12.169 16.643 1.00 86.31 177 GLN A C 1
ATOM 1436 O O . GLN A 1 177 ? -23.133 11.732 16.095 1.00 86.31 177 GLN A O 1
ATOM 1441 N N . PHE A 1 178 ? -20.893 11.903 16.188 1.00 85.00 178 PHE A N 1
ATOM 1442 C CA . PHE A 1 178 ? -20.659 11.092 15.001 1.00 85.00 178 PHE A CA 1
ATOM 1443 C C . PHE A 1 178 ? -20.953 9.614 15.250 1.00 85.00 178 PHE A C 1
ATOM 1445 O O . PHE A 1 178 ? -21.577 8.969 14.410 1.00 85.00 178 PHE A O 1
ATOM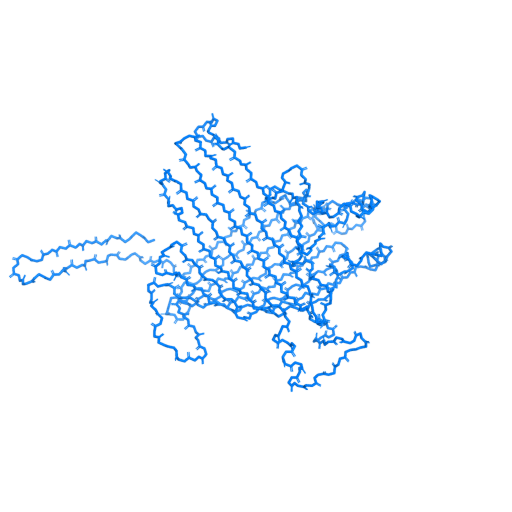 1452 N N . LYS A 1 179 ? -20.603 9.103 16.433 1.00 86.88 179 LYS A N 1
ATOM 1453 C CA . LYS A 1 179 ? -20.943 7.747 16.869 1.00 86.88 179 LYS A CA 1
ATOM 1454 C C . LYS A 1 179 ? -22.455 7.517 16.857 1.00 86.88 179 LYS A C 1
ATOM 1456 O O . LYS A 1 179 ? -22.916 6.589 16.203 1.00 86.88 179 LYS A O 1
ATOM 1461 N N . THR A 1 180 ? -23.221 8.416 17.481 1.00 86.12 180 THR A N 1
ATOM 1462 C CA . THR A 1 180 ? -24.693 8.338 17.500 1.00 86.12 180 THR A CA 1
ATOM 1463 C C . THR A 1 180 ? -25.265 8.355 16.081 1.00 86.12 180 THR A C 1
ATOM 1465 O O . THR A 1 180 ? -26.172 7.590 15.768 1.00 86.12 180 THR A O 1
ATOM 1468 N N . ARG A 1 181 ? -24.716 9.197 15.193 1.00 81.50 181 ARG A N 1
ATOM 1469 C CA . ARG A 1 181 ? -25.131 9.249 13.786 1.00 81.50 181 ARG A CA 1
ATOM 1470 C C . ARG A 1 181 ? -24.855 7.924 13.071 1.00 81.50 181 ARG A C 1
ATOM 1472 O O . ARG A 1 181 ? -25.761 7.393 12.448 1.00 81.50 181 ARG A O 1
ATOM 1479 N N . ILE A 1 182 ? -23.648 7.367 13.190 1.00 81.19 182 ILE A N 1
ATOM 1480 C CA . ILE A 1 182 ? -23.291 6.074 12.578 1.00 81.19 182 ILE A CA 1
ATOM 1481 C C . ILE A 1 182 ? -24.209 4.948 13.076 1.00 81.19 182 ILE A C 1
ATOM 1483 O O . ILE A 1 182 ? -24.640 4.110 12.286 1.00 81.19 182 ILE A O 1
ATOM 1487 N N . GLU A 1 183 ? -24.517 4.929 14.372 1.00 82.44 183 GLU A N 1
ATOM 1488 C CA . GLU A 1 183 ? -25.410 3.932 14.967 1.00 82.44 183 GLU A CA 1
ATOM 1489 C C . GLU A 1 183 ? -26.853 4.075 14.449 1.00 82.44 183 GLU A C 1
ATOM 1491 O O . GLU A 1 183 ? -27.500 3.068 14.163 1.00 82.44 183 GLU A O 1
ATOM 1496 N N . GLN A 1 184 ? -27.337 5.306 14.244 1.00 81.00 184 GLN A N 1
ATOM 1497 C CA . GLN A 1 184 ? -28.655 5.582 13.652 1.00 81.00 184 GLN A CA 1
ATOM 1498 C C . GLN A 1 184 ? -28.763 5.159 12.181 1.00 81.00 184 GLN A C 1
ATOM 1500 O O . GLN A 1 184 ? -29.835 4.727 11.759 1.00 81.00 184 GLN A O 1
ATOM 1505 N N . GLU A 1 185 ? -27.674 5.242 11.410 1.00 73.00 185 GLU A N 1
ATOM 1506 C CA . GLU A 1 185 ? -27.643 4.771 10.014 1.00 73.00 185 GLU A CA 1
ATOM 1507 C C . GLU A 1 185 ? -27.861 3.251 9.905 1.00 73.00 185 GLU A C 1
ATOM 1509 O O . GLU A 1 185 ? -28.238 2.757 8.842 1.00 73.00 185 GLU A O 1
ATOM 1514 N N . ASN A 1 186 ? -27.615 2.497 10.988 1.00 72.94 186 ASN A N 1
ATOM 1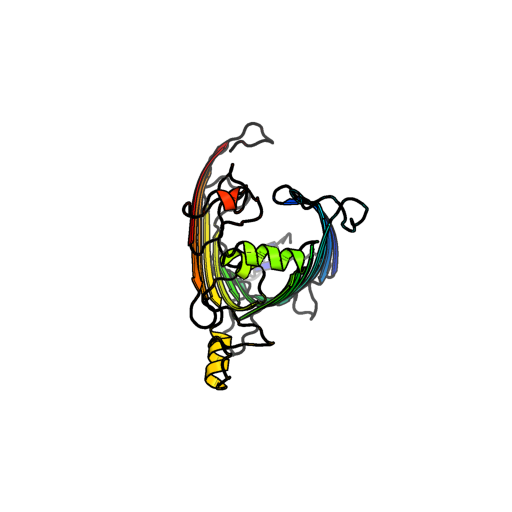515 C CA . ASN A 1 186 ? -27.803 1.044 11.077 1.00 72.94 186 ASN A CA 1
ATOM 1516 C C . ASN A 1 186 ? -27.195 0.271 9.885 1.00 72.94 186 ASN A C 1
ATOM 1518 O O . ASN A 1 186 ? -27.746 -0.720 9.399 1.00 72.94 186 ASN A O 1
ATOM 1522 N N . ASN A 1 187 ? -26.049 0.747 9.387 1.00 71.62 187 ASN A N 1
ATOM 1523 C CA . ASN A 1 187 ? -25.359 0.172 8.240 1.00 71.62 187 ASN A CA 1
ATOM 1524 C C . ASN A 1 187 ? -24.060 -0.520 8.693 1.00 71.62 187 ASN A C 1
ATOM 1526 O O . ASN A 1 187 ? -23.098 0.165 9.061 1.00 71.62 187 ASN A O 1
ATOM 1530 N N . PRO A 1 188 ? -23.981 -1.862 8.612 1.00 70.81 188 PRO A N 1
ATOM 1531 C CA . PRO A 1 188 ? -22.804 -2.620 9.034 1.00 70.81 188 PRO A CA 1
ATOM 1532 C C . PRO A 1 188 ? -21.498 -2.201 8.347 1.00 70.81 188 PRO A C 1
ATOM 1534 O O . PRO A 1 188 ? -20.441 -2.250 8.973 1.00 70.81 188 PRO A O 1
ATOM 1537 N N . PHE A 1 189 ? -21.547 -1.754 7.086 1.00 68.44 189 PHE A N 1
ATOM 1538 C CA . PHE A 1 189 ? -20.352 -1.324 6.352 1.00 68.44 189 PHE A CA 1
ATOM 1539 C C . PHE A 1 189 ? -19.797 -0.004 6.883 1.00 68.44 189 PHE A C 1
ATOM 1541 O O . PHE A 1 189 ? -18.581 0.150 6.998 1.00 68.44 189 PHE A O 1
ATOM 1548 N N . ILE A 1 190 ? -20.675 0.939 7.237 1.00 74.81 190 ILE A N 1
ATOM 1549 C CA . ILE A 1 190 ? -20.267 2.223 7.820 1.00 74.81 190 ILE A CA 1
ATOM 1550 C C . ILE A 1 190 ? -19.675 1.969 9.202 1.00 74.81 190 ILE A C 1
ATOM 1552 O O . ILE A 1 190 ? -18.546 2.374 9.456 1.00 74.81 190 ILE A O 1
ATOM 1556 N N . ILE A 1 191 ? -20.381 1.217 10.051 1.00 77.88 191 ILE A N 1
ATOM 1557 C CA . ILE A 1 191 ? -19.913 0.868 11.399 1.00 77.88 191 ILE A CA 1
ATOM 1558 C C . ILE A 1 191 ? -18.535 0.196 11.329 1.00 77.88 191 ILE A C 1
ATOM 1560 O O . ILE A 1 191 ? -17.598 0.646 11.983 1.00 77.88 191 ILE A O 1
ATOM 1564 N N . SER A 1 192 ? -18.372 -0.811 10.465 1.00 77.44 192 SER A N 1
ATOM 1565 C CA . SER A 1 192 ? -17.098 -1.520 10.297 1.00 77.44 192 SER A CA 1
ATOM 1566 C C . SER A 1 192 ? -15.964 -0.651 9.738 1.00 77.44 192 SER A C 1
ATOM 1568 O O . SER A 1 192 ? -14.797 -1.012 9.885 1.00 77.44 192 SER A O 1
ATOM 1570 N N . SER A 1 193 ? -16.270 0.467 9.076 1.00 80.75 193 SER A N 1
ATOM 1571 C CA . SER A 1 193 ? -15.249 1.394 8.568 1.00 80.75 193 SER A CA 1
ATOM 1572 C C . SER A 1 193 ? -14.641 2.264 9.665 1.00 80.75 193 SER A C 1
ATOM 1574 O O . SER A 1 193 ? -13.559 2.819 9.480 1.00 80.75 193 SER A O 1
ATOM 1576 N N . PHE A 1 194 ? -15.327 2.359 10.803 1.00 86.38 194 PHE A N 1
ATOM 1577 C CA . PHE A 1 194 ? -14.970 3.196 11.942 1.00 86.38 194 PHE A CA 1
ATOM 1578 C C . PHE A 1 194 ? -14.675 2.380 13.207 1.00 86.38 194 PHE A C 1
ATOM 1580 O O . PHE A 1 194 ? -14.666 2.920 14.309 1.00 86.38 194 PHE A O 1
ATOM 1587 N N . THR A 1 195 ? -14.415 1.080 13.051 1.00 86.38 195 THR A N 1
ATOM 1588 C CA . THR A 1 195 ? -14.043 0.184 14.148 1.00 86.38 195 THR A CA 1
ATOM 1589 C C . THR A 1 195 ? -12.549 -0.099 14.168 1.00 86.38 195 THR A C 1
ATOM 1591 O O . THR A 1 195 ? -11.934 -0.354 13.125 1.00 86.38 195 THR A O 1
ATOM 1594 N N . ASP A 1 196 ? -11.993 -0.147 15.375 1.00 91.94 196 ASP A N 1
ATOM 1595 C CA . ASP A 1 196 ? -10.644 -0.639 15.628 1.00 91.94 196 ASP A CA 1
ATOM 1596 C C . ASP A 1 196 ? -10.468 -2.049 15.071 1.00 91.94 196 ASP A C 1
ATOM 1598 O O . ASP A 1 196 ? -11.323 -2.921 15.243 1.00 91.94 196 ASP A O 1
ATOM 1602 N N . HIS A 1 197 ? -9.340 -2.285 14.413 1.00 90.44 197 HIS A N 1
ATOM 1603 C CA . HIS A 1 197 ? -9.029 -3.604 13.890 1.00 90.44 197 HIS A CA 1
ATOM 1604 C C . HIS A 1 197 ? -7.520 -3.819 13.762 1.00 90.44 197 HIS A C 1
ATOM 1606 O O . HIS A 1 197 ? -6.728 -2.899 13.531 1.00 90.44 197 HIS A O 1
ATOM 1612 N N . LEU A 1 198 ? -7.131 -5.082 13.920 1.00 94.69 198 LEU A N 1
ATOM 1613 C CA . LEU A 1 198 ? -5.762 -5.558 13.769 1.00 94.69 198 LEU A CA 1
ATOM 1614 C C . LEU A 1 198 ? -5.676 -6.440 12.523 1.00 94.69 198 LEU A C 1
ATOM 1616 O O . LEU A 1 198 ? -6.472 -7.356 12.343 1.00 94.69 198 LEU A O 1
ATOM 1620 N N . ILE A 1 199 ? -4.697 -6.203 11.660 1.00 95.38 199 ILE A N 1
ATOM 1621 C CA . ILE A 1 199 ? -4.456 -7.027 10.474 1.00 95.38 199 ILE A CA 1
ATOM 1622 C C . ILE A 1 199 ? -3.051 -7.597 10.576 1.00 95.38 199 ILE A C 1
ATOM 1624 O O . ILE A 1 199 ? -2.079 -6.849 10.578 1.00 95.38 199 ILE A O 1
ATOM 1628 N N . SER A 1 200 ? -2.946 -8.921 10.621 1.00 96.25 200 SER A N 1
ATOM 1629 C CA . SER A 1 200 ? -1.685 -9.642 10.441 1.00 96.25 200 SER A CA 1
ATOM 1630 C C . SER A 1 200 ? -1.743 -10.363 9.106 1.00 96.25 200 SER A C 1
ATOM 1632 O O . SER A 1 200 ? -2.504 -11.318 8.971 1.00 96.25 200 SER A O 1
ATOM 1634 N N . ALA A 1 201 ? -1.017 -9.875 8.104 1.00 96.81 201 ALA A N 1
ATOM 1635 C CA . ALA A 1 201 ? -1.139 -10.332 6.727 1.00 96.81 201 ALA A CA 1
ATOM 1636 C C . ALA A 1 201 ? 0.183 -10.808 6.128 1.00 96.81 201 ALA A C 1
ATOM 1638 O O . ALA A 1 201 ? 1.243 -10.215 6.335 1.00 96.81 201 ALA A O 1
ATOM 1639 N N . SER A 1 202 ? 0.081 -11.837 5.296 1.00 97.38 202 SER A N 1
ATOM 1640 C CA . SER A 1 202 ? 1.102 -12.240 4.337 1.00 97.38 202 SER A CA 1
ATOM 1641 C C . SER A 1 202 ? 0.607 -11.888 2.942 1.00 97.38 202 SER A C 1
ATOM 1643 O O . SER A 1 202 ? -0.527 -12.211 2.589 1.00 97.38 202 SER A O 1
ATOM 1645 N N . ASN A 1 203 ? 1.434 -11.240 2.127 1.00 97.19 203 ASN A N 1
ATOM 1646 C CA . ASN A 1 203 ? 1.060 -10.908 0.757 1.00 97.19 203 ASN A CA 1
ATOM 1647 C C . ASN A 1 203 ? 2.171 -11.218 -0.240 1.00 97.19 203 ASN A C 1
ATOM 1649 O O . ASN A 1 203 ? 3.361 -11.134 0.061 1.00 97.19 203 ASN A O 1
ATOM 1653 N N . TYR A 1 204 ? 1.762 -11.567 -1.452 1.00 98.25 204 TYR A N 1
ATOM 1654 C CA . TYR A 1 204 ? 2.652 -11.788 -2.575 1.00 98.25 204 TYR A CA 1
ATOM 1655 C C . TYR A 1 204 ? 2.131 -11.035 -3.791 1.00 98.25 204 TYR A C 1
ATOM 1657 O O . TYR A 1 204 ? 0.951 -11.108 -4.124 1.00 98.25 204 TYR A O 1
ATOM 1665 N N . THR A 1 205 ? 3.017 -10.307 -4.463 1.00 98.62 205 THR A N 1
ATOM 1666 C CA . THR A 1 205 ? 2.718 -9.586 -5.695 1.00 98.62 205 THR A CA 1
ATOM 1667 C C . THR A 1 205 ? 3.715 -9.957 -6.779 1.00 98.62 205 THR A C 1
ATOM 1669 O O . THR A 1 205 ? 4.930 -9.852 -6.609 1.00 98.62 205 THR A O 1
ATOM 1672 N N . TYR A 1 206 ? 3.183 -10.329 -7.934 1.00 98.38 206 TYR A N 1
ATOM 1673 C CA . TYR A 1 206 ? 3.924 -10.537 -9.162 1.00 98.38 206 TYR A CA 1
ATOM 1674 C C . TYR A 1 206 ? 3.602 -9.427 -10.157 1.00 98.38 206 TYR A C 1
ATOM 1676 O O . TYR A 1 206 ? 2.435 -9.109 -10.385 1.00 98.38 206 TYR A O 1
ATOM 1684 N N . VAL A 1 207 ? 4.635 -8.855 -10.774 1.00 98.31 207 VAL A N 1
ATOM 1685 C CA . VAL A 1 207 ? 4.491 -7.838 -11.819 1.00 98.31 207 VAL A CA 1
ATOM 1686 C C . VAL A 1 207 ? 5.279 -8.251 -13.053 1.00 98.31 207 VAL A C 1
ATOM 1688 O O . VAL A 1 207 ? 6.480 -8.508 -12.976 1.00 98.31 207 VAL A O 1
ATOM 1691 N N . TYR A 1 208 ? 4.617 -8.244 -14.204 1.00 97.94 208 TYR A N 1
ATOM 1692 C CA . TYR A 1 208 ? 5.241 -8.289 -15.518 1.00 97.94 208 TYR A CA 1
ATOM 1693 C C . TYR A 1 208 ? 5.037 -6.952 -16.233 1.00 97.94 208 TYR A C 1
ATOM 1695 O O . TYR A 1 208 ? 3.912 -6.480 -16.371 1.00 97.94 208 TYR A O 1
ATOM 1703 N N . ASN A 1 209 ? 6.118 -6.350 -16.720 1.00 96.88 209 ASN A N 1
ATOM 1704 C CA . ASN A 1 209 ? 6.063 -5.171 -17.575 1.00 96.88 209 ASN A CA 1
ATOM 1705 C C . ASN A 1 209 ? 7.205 -5.212 -18.596 1.00 96.88 209 ASN A C 1
ATOM 1707 O O . ASN A 1 209 ? 8.374 -5.132 -18.216 1.00 96.88 209 ASN A O 1
ATOM 1711 N N . ASN A 1 210 ? 6.872 -5.318 -19.884 1.00 95.62 210 ASN A N 1
ATOM 1712 C CA . ASN A 1 210 ? 7.848 -5.337 -20.980 1.00 95.62 210 ASN A CA 1
ATOM 1713 C C . ASN A 1 210 ? 7.962 -4.020 -21.762 1.00 95.62 210 ASN A C 1
ATOM 1715 O O . ASN A 1 210 ? 8.645 -3.977 -22.798 1.00 95.62 210 ASN A O 1
ATOM 1719 N N . GLN A 1 211 ? 7.355 -2.945 -21.250 1.00 93.38 211 GLN A N 1
ATOM 1720 C CA . GLN A 1 211 ? 7.575 -1.597 -21.758 1.00 93.38 211 GLN A CA 1
ATOM 1721 C C . GLN A 1 211 ? 9.080 -1.335 -21.821 1.00 93.38 211 GLN A C 1
ATOM 1723 O O . GLN A 1 211 ? 9.842 -1.717 -20.927 1.00 93.38 211 GLN A O 1
ATOM 1728 N N . THR A 1 212 ? 9.560 -0.711 -22.893 1.00 88.00 212 THR A N 1
ATOM 1729 C CA . THR A 1 212 ? 10.925 -0.178 -22.872 1.00 88.00 212 THR A CA 1
ATOM 1730 C C . THR A 1 212 ? 10.925 1.271 -23.271 1.00 88.00 212 THR A C 1
ATOM 1732 O O . THR A 1 212 ? 10.170 1.683 -24.146 1.00 88.00 212 THR A O 1
ATOM 1735 N N . SER A 1 213 ? 11.758 2.025 -22.561 1.00 82.19 213 SER A N 1
ATOM 1736 C CA . SER A 1 213 ? 11.870 3.463 -22.740 1.00 82.19 213 SER A CA 1
ATOM 1737 C C . SER A 1 213 ? 12.263 3.795 -24.178 1.00 82.19 213 SER A C 1
ATOM 1739 O O . SER A 1 213 ? 13.054 3.066 -24.785 1.00 82.19 213 SER A O 1
ATOM 1741 N N . ASN A 1 214 ? 11.731 4.901 -24.695 1.00 78.44 214 ASN A N 1
ATOM 1742 C CA . ASN A 1 214 ? 12.075 5.473 -25.999 1.00 78.44 214 ASN A CA 1
ATOM 1743 C C . ASN A 1 214 ? 11.838 4.549 -27.207 1.00 78.44 214 ASN A C 1
ATOM 1745 O O . ASN A 1 214 ? 12.489 4.708 -28.236 1.00 78.44 214 ASN A O 1
ATOM 1749 N N . LYS A 1 215 ? 10.929 3.573 -27.101 1.00 84.88 215 LYS A N 1
ATOM 1750 C CA . LYS A 1 215 ? 10.487 2.769 -28.246 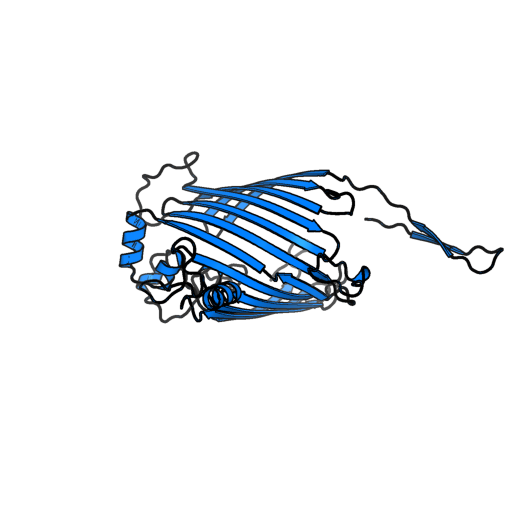1.00 84.88 215 LYS A CA 1
ATOM 1751 C C . LYS A 1 215 ? 8.970 2.771 -28.335 1.00 84.88 215 LYS A C 1
ATOM 1753 O O . LYS A 1 215 ? 8.309 2.351 -27.389 1.00 84.88 215 LYS A O 1
ATOM 1758 N N . THR A 1 216 ? 8.454 3.171 -29.492 1.00 86.50 216 THR A N 1
ATOM 1759 C CA . THR A 1 216 ? 7.044 3.020 -29.851 1.00 86.50 216 THR A CA 1
ATOM 1760 C C . THR A 1 216 ? 6.815 1.576 -30.256 1.00 86.50 216 THR A C 1
ATOM 1762 O O . THR A 1 216 ? 7.128 1.172 -31.374 1.00 86.50 216 THR A O 1
ATOM 1765 N N . ARG A 1 217 ? 6.393 0.759 -29.298 1.00 93.00 217 ARG A N 1
ATOM 1766 C CA . ARG A 1 217 ? 6.111 -0.655 -29.520 1.00 93.00 217 ARG A CA 1
ATOM 1767 C C . ARG A 1 217 ? 5.065 -1.134 -28.542 1.00 93.00 217 ARG A C 1
ATOM 1769 O O . ARG A 1 217 ? 4.997 -0.649 -27.409 1.00 93.00 217 ARG A O 1
ATOM 1776 N N . ASP A 1 218 ? 4.351 -2.157 -28.965 1.00 95.56 218 ASP A N 1
ATOM 1777 C CA . ASP A 1 218 ? 3.382 -2.821 -28.123 1.00 95.56 218 ASP A CA 1
ATOM 1778 C C . ASP A 1 218 ? 4.014 -3.354 -26.847 1.00 95.56 218 ASP A C 1
ATOM 1780 O O . ASP A 1 218 ? 5.116 -3.922 -26.837 1.00 95.56 218 ASP A O 1
ATOM 1784 N N . PHE A 1 219 ? 3.288 -3.186 -25.751 1.00 96.94 219 PHE A N 1
ATOM 1785 C CA . PHE A 1 219 ? 3.705 -3.719 -24.472 1.00 96.94 219 PHE A CA 1
ATOM 1786 C C . PHE A 1 219 ? 2.509 -4.127 -23.621 1.00 96.94 219 PHE A C 1
ATOM 1788 O O . PHE A 1 219 ? 1.362 -3.730 -23.828 1.00 96.94 219 PHE A O 1
ATOM 1795 N N . LYS A 1 220 ? 2.809 -4.989 -22.659 1.00 97.50 220 LYS A N 1
ATOM 1796 C CA . LYS A 1 220 ? 1.865 -5.619 -21.754 1.00 97.50 220 LYS A CA 1
ATOM 1797 C C . LYS A 1 220 ? 2.305 -5.317 -20.334 1.00 97.50 220 LYS A C 1
ATOM 1799 O O . LYS A 1 220 ? 3.485 -5.443 -19.994 1.00 97.50 220 LYS A O 1
ATOM 1804 N N . PHE A 1 221 ? 1.334 -4.954 -19.515 1.00 97.94 221 PHE A N 1
ATOM 1805 C CA . PHE A 1 221 ? 1.474 -4.867 -18.076 1.00 97.94 221 PHE A CA 1
ATOM 1806 C C . PHE A 1 221 ? 0.547 -5.897 -17.447 1.00 97.94 221 PHE A C 1
ATOM 1808 O O . PHE A 1 221 ? -0.613 -6.023 -17.831 1.00 97.94 221 PHE A O 1
ATOM 1815 N N . PHE A 1 222 ? 1.067 -6.639 -16.485 1.00 97.88 222 PHE A N 1
ATOM 1816 C CA . PHE A 1 222 ? 0.303 -7.599 -15.715 1.00 97.88 222 PHE A CA 1
ATOM 1817 C C . PHE A 1 222 ? 0.731 -7.506 -14.259 1.00 97.88 222 PHE A C 1
ATOM 1819 O O . PHE A 1 222 ? 1.927 -7.520 -13.957 1.00 97.88 222 PHE A O 1
ATOM 1826 N N . ARG A 1 223 ? -0.244 -7.423 -13.361 1.00 98.44 223 ARG A N 1
ATOM 1827 C CA . ARG A 1 223 ? -0.046 -7.489 -11.922 1.00 98.44 223 ARG A CA 1
ATOM 1828 C C . ARG A 1 223 ? -1.026 -8.489 -11.335 1.00 98.44 223 ARG A C 1
ATOM 1830 O O . ARG A 1 223 ? -2.226 -8.393 -11.569 1.00 98.44 223 ARG A O 1
ATOM 1837 N N . PHE A 1 224 ? -0.496 -9.398 -10.533 1.00 98.44 224 PHE A N 1
ATOM 1838 C CA . PHE A 1 224 ? -1.275 -10.297 -9.698 1.00 98.44 224 PHE A CA 1
ATOM 1839 C C . PHE A 1 224 ? -0.827 -10.127 -8.252 1.00 98.44 224 PHE A C 1
ATOM 1841 O O . PHE A 1 224 ? 0.375 -10.147 -7.983 1.00 98.44 224 PHE A O 1
ATOM 1848 N N . SER A 1 225 ? -1.774 -9.946 -7.340 1.00 98.50 225 SER A N 1
ATOM 1849 C CA . SER A 1 225 ? -1.517 -9.832 -5.908 1.00 98.50 225 SER A CA 1
ATOM 1850 C C . SER A 1 225 ? -2.435 -10.781 -5.145 1.00 98.50 225 SER A C 1
ATOM 1852 O O . SER A 1 225 ? -3.611 -10.903 -5.466 1.00 98.50 225 SER A O 1
ATOM 1854 N N . THR A 1 226 ? -1.897 -11.438 -4.125 1.00 98.38 226 THR A N 1
ATOM 1855 C CA . THR A 1 226 ? -2.654 -12.247 -3.168 1.00 98.38 226 THR A CA 1
ATOM 1856 C C . THR A 1 226 ? -2.278 -11.814 -1.761 1.00 98.38 226 THR A C 1
ATOM 1858 O O . THR A 1 226 ? -1.115 -11.507 -1.496 1.00 98.38 226 THR A O 1
ATOM 1861 N N . GLU A 1 227 ? -3.250 -11.782 -0.862 1.00 98.12 227 GLU A N 1
ATOM 1862 C CA . GLU A 1 227 ? -3.073 -11.433 0.542 1.00 98.12 227 GLU A CA 1
ATOM 1863 C C . GLU A 1 227 ? -3.907 -12.379 1.404 1.00 98.12 227 GLU A C 1
ATOM 1865 O O . GLU A 1 227 ? -5.070 -12.641 1.107 1.00 98.12 227 GLU A O 1
ATOM 1870 N N . PHE A 1 228 ? -3.300 -12.896 2.464 1.00 97.25 228 PHE A N 1
ATOM 1871 C CA . PHE A 1 228 ? -3.942 -13.741 3.459 1.00 97.25 228 PHE A CA 1
ATOM 1872 C C . PHE A 1 228 ? -3.716 -13.106 4.821 1.00 97.25 228 PHE A C 1
ATOM 1874 O O . PHE A 1 228 ? -2.568 -12.901 5.216 1.00 97.25 228 PHE A O 1
ATOM 1881 N N . ALA A 1 229 ? -4.795 -12.785 5.522 1.00 96.88 229 ALA A N 1
ATOM 1882 C CA . ALA A 1 229 ? -4.759 -12.119 6.813 1.00 96.88 229 ALA A CA 1
ATOM 1883 C C . ALA A 1 229 ? -5.312 -13.010 7.927 1.00 96.88 229 ALA A C 1
ATOM 1885 O O . ALA A 1 229 ? -6.142 -13.881 7.683 1.00 96.88 229 ALA A O 1
ATOM 1886 N N . GLY A 1 230 ? -4.840 -12.798 9.152 1.00 95.12 230 GLY A N 1
ATOM 1887 C CA . GLY A 1 230 ? -5.321 -13.434 10.378 1.00 95.12 230 GLY A CA 1
ATOM 1888 C C . GLY A 1 230 ? -4.778 -14.840 10.638 1.00 95.12 230 GLY A C 1
ATOM 1889 O O . GLY A 1 230 ? -4.710 -15.244 11.790 1.00 95.12 230 GLY A O 1
ATOM 1890 N N . ASN A 1 231 ? -4.311 -15.571 9.621 1.00 94.06 231 ASN A N 1
ATOM 1891 C CA . ASN A 1 231 ? -3.902 -16.977 9.775 1.00 94.06 231 ASN A CA 1
ATOM 1892 C C . ASN A 1 231 ? -2.734 -17.186 10.755 1.00 94.06 231 ASN A C 1
ATOM 1894 O O . ASN A 1 231 ? -2.734 -18.163 11.496 1.00 94.06 231 ASN A O 1
ATOM 1898 N N . THR A 1 232 ? -1.757 -16.274 10.785 1.00 92.56 232 THR A N 1
ATOM 1899 C CA . THR A 1 232 ? -0.622 -16.364 11.718 1.00 92.56 232 THR A CA 1
ATOM 1900 C C . THR A 1 232 ? -1.060 -16.156 13.169 1.00 92.56 232 THR A C 1
ATOM 1902 O O . THR A 1 232 ? -0.600 -16.884 14.042 1.00 92.56 232 THR A O 1
ATOM 1905 N N . LEU A 1 233 ? -1.965 -15.200 13.419 1.00 94.56 233 LEU A N 1
ATOM 1906 C CA . LEU A 1 233 ? -2.512 -14.948 14.760 1.00 94.56 233 LEU A CA 1
ATOM 1907 C C . LEU A 1 233 ? -3.448 -16.076 15.199 1.00 94.56 233 LEU A C 1
ATOM 1909 O O . LEU A 1 233 ? -3.347 -16.566 16.315 1.00 94.56 233 LEU A O 1
ATOM 1913 N N . TRP A 1 234 ? -4.283 -16.564 14.284 1.00 94.81 234 TRP A N 1
ATOM 1914 C CA . TRP A 1 234 ? -5.124 -17.729 14.531 1.00 94.81 234 TRP A CA 1
ATOM 1915 C C . TRP A 1 234 ? -4.297 -18.959 14.911 1.00 94.81 234 TRP A C 1
ATOM 1917 O O . TRP A 1 234 ? -4.632 -19.656 15.865 1.00 94.81 234 TRP A O 1
ATOM 1927 N N . LEU A 1 235 ? -3.182 -19.205 14.214 1.00 94.31 235 LEU A N 1
ATOM 1928 C CA . LEU A 1 235 ? -2.289 -20.308 14.553 1.00 94.31 235 LEU A CA 1
ATOM 1929 C C . LEU A 1 235 ? -1.696 -20.143 15.958 1.00 94.31 235 LEU A C 1
ATOM 1931 O O . LEU A 1 235 ? -1.664 -21.117 16.709 1.00 94.31 235 LEU A O 1
ATOM 1935 N N . SER A 1 236 ? -1.259 -18.933 16.332 1.00 94.38 236 SER A N 1
ATOM 1936 C CA . SER A 1 236 ? -0.772 -18.684 17.692 1.00 94.38 236 SER A CA 1
ATOM 1937 C C . SER A 1 236 ? -1.869 -18.858 18.739 1.00 94.38 236 SER A C 1
ATOM 1939 O O . SER A 1 236 ? -1.603 -19.463 19.770 1.00 94.38 236 SER A O 1
ATOM 1941 N N . ASP A 1 237 ? -3.098 -18.418 18.468 1.00 95.12 237 ASP A N 1
ATOM 1942 C CA . ASP A 1 237 ? -4.220 -18.566 19.400 1.00 95.12 237 ASP A CA 1
ATOM 1943 C C . ASP A 1 237 ? -4.585 -20.027 19.647 1.00 95.12 237 ASP A C 1
ATOM 1945 O O . ASP A 1 237 ? -4.821 -20.426 20.786 1.00 95.12 237 ASP A O 1
ATOM 1949 N N . VAL A 1 238 ? -4.587 -20.845 18.591 1.00 93.94 238 VAL A N 1
ATOM 1950 C CA . VAL A 1 238 ? -4.835 -22.287 18.701 1.00 93.94 238 VAL A CA 1
ATOM 1951 C C . VAL A 1 238 ? -3.705 -22.979 19.466 1.00 93.94 238 VAL A C 1
ATOM 1953 O O . VAL A 1 238 ? -3.978 -23.826 20.312 1.00 93.94 238 VAL A O 1
ATOM 1956 N N . MET A 1 239 ? -2.443 -22.617 19.209 1.00 96.25 239 MET A N 1
ATOM 1957 C CA . MET A 1 239 ? -1.290 -23.203 19.907 1.00 96.25 239 MET A CA 1
ATOM 1958 C C . MET A 1 239 ? -1.220 -22.810 21.386 1.00 96.25 239 MET A C 1
ATOM 1960 O O . MET A 1 239 ? -0.818 -23.625 22.214 1.00 96.25 239 MET A O 1
ATOM 1964 N N . LEU A 1 240 ? -1.590 -21.572 21.715 1.00 95.56 240 LEU A N 1
ATOM 1965 C CA . LEU A 1 240 ? -1.563 -21.034 23.078 1.00 95.56 240 LEU A CA 1
ATOM 1966 C C . LEU A 1 240 ? -2.876 -21.260 23.839 1.00 95.56 240 LEU A C 1
ATOM 1968 O O . LEU A 1 240 ? -2.952 -20.936 25.022 1.00 95.56 240 LEU A O 1
ATOM 1972 N N . ASN A 1 241 ? -3.892 -21.825 23.179 1.00 93.44 241 ASN A N 1
ATOM 1973 C CA . ASN A 1 241 ? -5.238 -22.019 23.713 1.00 93.44 241 ASN A CA 1
ATOM 1974 C C . ASN A 1 241 ? -5.838 -20.719 24.286 1.00 93.44 241 ASN A C 1
ATOM 1976 O O . ASN A 1 241 ? -6.400 -20.701 25.385 1.00 93.44 241 ASN A O 1
ATOM 1980 N N . THR A 1 242 ? -5.675 -19.616 23.549 1.00 94.06 242 THR A N 1
ATOM 1981 C CA . THR A 1 242 ? -6.158 -18.288 23.947 1.00 94.06 242 THR A CA 1
ATOM 1982 C C . THR A 1 242 ? -7.681 -18.319 24.148 1.00 94.06 242 THR A C 1
ATOM 1984 O O . THR A 1 242 ? -8.396 -18.855 23.299 1.00 94.06 242 THR A O 1
ATOM 1987 N N . PRO A 1 243 ? -8.229 -17.748 25.235 1.00 92.69 243 PRO A N 1
ATOM 1988 C CA . PRO A 1 243 ? -9.673 -17.664 25.403 1.00 92.69 243 PRO A CA 1
ATOM 1989 C C . PRO A 1 243 ? -10.295 -16.710 24.375 1.00 92.69 243 PRO A C 1
ATOM 1991 O O . PRO A 1 243 ? -9.722 -15.684 24.012 1.00 92.69 243 PRO A O 1
ATOM 1994 N N . LYS A 1 244 ? -11.502 -17.049 23.923 1.00 92.56 244 LYS A N 1
ATOM 1995 C CA . LYS A 1 244 ? -12.316 -16.185 23.062 1.00 92.56 244 LYS A CA 1
ATOM 1996 C C . LYS A 1 244 ? -13.088 -15.166 23.899 1.00 92.56 244 LYS A C 1
ATOM 1998 O O . LYS A 1 244 ? -13.401 -15.421 25.060 1.00 92.56 244 LYS A O 1
ATOM 2003 N N . ASN A 1 245 ? -13.426 -14.039 23.288 1.00 90.38 245 ASN A N 1
ATOM 2004 C CA . ASN A 1 245 ? -14.312 -13.036 23.867 1.00 90.38 245 ASN A CA 1
ATOM 2005 C C . ASN A 1 245 ? -15.785 -13.500 23.877 1.00 90.38 245 ASN A C 1
ATOM 2007 O O . ASN A 1 245 ? -16.137 -14.557 23.348 1.00 90.38 245 ASN A O 1
ATOM 2011 N N . GLU A 1 246 ? -16.669 -12.654 24.409 1.00 87.31 246 GLU A N 1
ATOM 2012 C CA . GLU A 1 246 ? -18.123 -12.891 24.469 1.00 87.31 246 GLU A CA 1
ATOM 2013 C C . GLU A 1 246 ? -18.776 -13.101 23.090 1.00 87.31 246 GLU A C 1
ATOM 2015 O O . GLU A 1 246 ? -19.801 -13.767 22.975 1.00 87.31 246 GLU A O 1
ATOM 2020 N N . LYS A 1 247 ? -18.169 -12.561 22.027 1.00 83.25 247 LYS A N 1
ATOM 2021 C CA . LYS A 1 247 ? -18.632 -12.677 20.636 1.00 83.25 247 LYS A CA 1
ATOM 2022 C C . LYS A 1 247 ? -18.030 -13.885 19.901 1.00 83.25 247 LYS A C 1
ATOM 2024 O O . LYS A 1 247 ? -18.269 -14.051 18.708 1.00 83.25 247 LYS A O 1
ATOM 2029 N N . GLY A 1 248 ? -17.250 -14.728 20.583 1.00 86.75 248 GLY A N 1
ATOM 2030 C CA . GLY A 1 248 ? -16.640 -15.937 20.021 1.00 86.75 248 GLY A CA 1
ATOM 2031 C C . GLY A 1 248 ? -15.389 -15.716 19.155 1.00 86.75 248 GLY A C 1
ATOM 2032 O O . GLY A 1 248 ? -14.957 -16.660 18.480 1.00 86.75 248 GLY A O 1
ATOM 2033 N N . GLY A 1 249 ? -14.803 -14.516 19.185 1.00 90.75 249 GLY A N 1
ATOM 2034 C CA . GLY A 1 249 ? -13.573 -14.139 18.483 1.00 90.75 249 GLY A CA 1
ATOM 2035 C C . GLY A 1 249 ? -12.357 -14.025 19.411 1.00 90.75 249 GLY A C 1
ATOM 2036 O O . GLY A 1 249 ? -12.484 -13.821 20.616 1.00 90.75 249 GLY A O 1
ATOM 2037 N N . PHE A 1 250 ? -11.166 -14.162 18.843 1.00 94.19 250 PHE A N 1
ATOM 2038 C CA . PHE A 1 250 ? -9.884 -13.899 19.485 1.00 94.19 250 PHE A CA 1
ATOM 2039 C C . PHE A 1 250 ? -9.525 -12.415 19.394 1.00 94.19 250 PHE A C 1
ATOM 2041 O O . PHE A 1 250 ? -9.751 -11.764 18.366 1.00 94.19 250 PHE A O 1
ATOM 2048 N N . GLU A 1 251 ? -8.921 -11.896 20.460 1.00 93.00 251 GLU A N 1
ATOM 2049 C CA . GLU A 1 251 ? -8.571 -10.486 20.594 1.00 93.00 251 GLU A CA 1
ATOM 2050 C C . GLU A 1 251 ? -7.135 -10.295 21.066 1.00 93.00 251 GLU A C 1
ATOM 2052 O O . GLU A 1 251 ? -6.629 -11.030 21.911 1.00 93.00 251 GLU A O 1
ATOM 2057 N N . TYR A 1 252 ? -6.515 -9.231 20.566 1.00 91.12 252 TYR A N 1
ATOM 2058 C CA . TYR A 1 252 ? -5.259 -8.696 21.073 1.00 91.12 252 TYR A CA 1
ATOM 2059 C C . TYR A 1 252 ? -5.482 -7.220 21.381 1.00 91.12 252 TYR A C 1
ATOM 2061 O O . TYR A 1 252 ? -6.015 -6.493 20.548 1.00 91.12 252 TYR A O 1
ATOM 2069 N N . PHE A 1 253 ? -5.093 -6.763 22.573 1.00 89.06 253 PHE A N 1
ATOM 2070 C CA . PHE A 1 253 ? -5.333 -5.380 23.017 1.00 89.06 253 PHE A CA 1
ATOM 2071 C C . PHE A 1 253 ? -6.816 -4.955 22.954 1.00 89.06 253 PHE A C 1
ATOM 2073 O O . PHE A 1 253 ? -7.099 -3.805 22.627 1.00 89.06 253 PHE A O 1
ATOM 2080 N N . HIS A 1 254 ? -7.741 -5.879 23.250 1.00 89.12 254 HIS A N 1
ATOM 2081 C CA . HIS A 1 254 ? -9.202 -5.696 23.136 1.00 89.12 254 HIS A CA 1
ATOM 2082 C C . HIS A 1 254 ? -9.701 -5.412 21.711 1.00 89.12 254 HIS A C 1
ATOM 2084 O O . HIS A 1 254 ? -10.758 -4.820 21.514 1.00 89.12 254 HIS A O 1
ATOM 2090 N N . ILE A 1 255 ? -8.923 -5.817 20.706 1.00 90.94 255 ILE A N 1
ATOM 2091 C CA . ILE A 1 255 ? -9.239 -5.625 19.296 1.00 90.94 255 ILE A CA 1
ATOM 2092 C C . ILE A 1 255 ? -9.255 -6.993 18.621 1.00 90.94 255 ILE A C 1
ATOM 2094 O O . ILE A 1 255 ? -8.275 -7.745 18.678 1.00 90.94 255 ILE A O 1
ATOM 2098 N N . GLN A 1 256 ? -10.362 -7.312 17.952 1.00 90.81 256 GLN A N 1
ATOM 2099 C CA . GLN A 1 256 ? -10.443 -8.503 17.111 1.00 90.81 256 GLN A CA 1
ATOM 2100 C C . GLN A 1 256 ? -9.585 -8.304 15.864 1.00 90.81 256 GLN A C 1
ATOM 2102 O O . GLN A 1 256 ? -9.668 -7.275 15.187 1.00 90.81 256 GLN A O 1
ATOM 2107 N N . TYR A 1 257 ? -8.757 -9.295 15.535 1.00 94.12 257 TYR A N 1
ATOM 2108 C CA . TYR A 1 257 ? -8.021 -9.244 14.278 1.00 94.12 257 TYR A CA 1
ATOM 2109 C C . TYR A 1 257 ? -8.885 -9.698 13.106 1.00 94.12 257 TYR A C 1
ATOM 2111 O O . TYR A 1 257 ? -9.657 -10.654 13.204 1.00 94.12 257 TYR A O 1
ATOM 2119 N N . ALA A 1 258 ? -8.696 -9.037 11.969 1.00 94.38 258 ALA A N 1
ATOM 2120 C CA . ALA A 1 258 ? -9.320 -9.405 10.716 1.00 94.38 258 ALA A CA 1
ATOM 2121 C C . ALA A 1 258 ? -8.691 -10.681 10.150 1.00 94.38 258 ALA A C 1
ATOM 2123 O O . ALA A 1 258 ? -7.465 -10.843 10.141 1.00 94.38 258 ALA A O 1
ATOM 2124 N N . GLN A 1 259 ? -9.534 -11.562 9.622 1.00 95.50 259 GLN A N 1
ATOM 2125 C CA . GLN A 1 259 ? -9.107 -12.778 8.950 1.00 95.50 259 GLN A CA 1
ATOM 2126 C C . GLN A 1 259 ? -9.834 -12.880 7.606 1.00 95.50 259 GLN A C 1
ATOM 2128 O O . GLN A 1 259 ? -11.058 -12.841 7.532 1.00 95.50 259 GLN A O 1
ATOM 2133 N N . TYR A 1 260 ? -9.061 -12.892 6.521 1.00 96.25 260 TYR A N 1
ATOM 2134 C CA . TYR A 1 260 ? -9.593 -12.843 5.161 1.00 96.25 260 TYR A CA 1
ATOM 2135 C C . TYR A 1 260 ? -8.557 -13.311 4.142 1.00 96.25 260 TYR A C 1
ATOM 2137 O O . TYR A 1 260 ? -7.353 -13.344 4.406 1.00 96.25 260 TYR A O 1
ATOM 2145 N N . MET A 1 261 ? -9.033 -13.617 2.939 1.00 97.50 261 MET A N 1
ATOM 2146 C CA . MET A 1 261 ? -8.197 -13.795 1.756 1.00 97.50 261 MET A CA 1
ATOM 2147 C C . MET A 1 261 ? -8.574 -12.752 0.715 1.00 97.50 261 MET A C 1
ATOM 2149 O O . MET A 1 261 ? -9.749 -12.416 0.574 1.00 97.50 261 MET A O 1
ATOM 2153 N N . LYS A 1 262 ? -7.591 -12.239 -0.016 1.00 97.94 262 LYS A N 1
ATOM 2154 C CA . LYS A 1 262 ? -7.791 -11.223 -1.044 1.00 97.94 262 LYS A CA 1
ATOM 2155 C C . LYS A 1 262 ? -6.926 -11.509 -2.261 1.00 97.94 262 LYS A C 1
ATOM 2157 O O . LYS A 1 262 ? -5.754 -11.852 -2.127 1.00 97.94 262 LYS A O 1
ATOM 2162 N N . PHE A 1 263 ? -7.506 -11.340 -3.439 1.00 98.19 263 PHE A N 1
ATOM 2163 C CA . PHE A 1 263 ? -6.874 -11.558 -4.731 1.00 98.19 263 PHE A CA 1
ATOM 2164 C C . PHE A 1 263 ? -7.136 -10.360 -5.632 1.00 98.19 263 PHE A C 1
ATOM 2166 O O . PHE A 1 263 ? -8.272 -9.913 -5.756 1.00 98.19 263 PHE A O 1
ATOM 2173 N N . ASP A 1 264 ? -6.094 -9.870 -6.295 1.00 98.19 264 ASP A N 1
ATOM 2174 C CA . ASP A 1 264 ? -6.172 -8.781 -7.260 1.00 98.19 264 ASP A CA 1
ATOM 2175 C C . ASP A 1 264 ? -5.471 -9.172 -8.561 1.00 98.19 264 ASP A C 1
ATOM 2177 O O . ASP A 1 264 ? -4.360 -9.707 -8.566 1.00 98.19 264 ASP A O 1
ATOM 2181 N N . PHE A 1 265 ? -6.104 -8.832 -9.673 1.00 98.31 265 PHE A N 1
ATOM 2182 C CA . PHE A 1 265 ? -5.618 -9.028 -11.027 1.00 98.31 265 PHE A CA 1
ATOM 2183 C C . PHE A 1 265 ? -5.776 -7.716 -11.803 1.00 98.31 265 PHE A C 1
ATOM 2185 O O . PHE A 1 265 ? -6.857 -7.134 -11.830 1.00 98.31 265 PHE A O 1
ATOM 2192 N N . ASP A 1 266 ? -4.711 -7.240 -12.445 1.00 98.12 266 ASP A N 1
ATOM 2193 C CA . ASP A 1 266 ? -4.736 -6.084 -13.349 1.00 98.12 266 ASP A CA 1
ATOM 2194 C C . ASP A 1 266 ? -3.920 -6.427 -14.598 1.00 98.12 266 ASP A C 1
ATOM 2196 O O . ASP A 1 266 ? -2.712 -6.675 -14.524 1.00 98.12 266 ASP A O 1
ATOM 2200 N N . TYR A 1 267 ? -4.592 -6.464 -15.744 1.00 98.31 267 TYR A N 1
ATOM 2201 C CA . TYR A 1 267 ? -3.982 -6.668 -17.047 1.00 98.31 267 TYR A CA 1
ATOM 2202 C C . TYR A 1 267 ? -4.211 -5.449 -17.927 1.00 98.31 267 TYR A C 1
ATOM 2204 O O . TYR A 1 267 ? -5.331 -4.948 -18.034 1.00 98.31 267 TYR A O 1
ATOM 2212 N N . ARG A 1 268 ? -3.149 -4.998 -18.597 1.00 97.81 268 ARG A N 1
ATOM 2213 C CA . ARG A 1 268 ? -3.205 -3.889 -19.548 1.00 97.81 268 ARG A CA 1
ATOM 2214 C C . ARG A 1 268 ? -2.427 -4.229 -20.799 1.00 97.81 268 ARG A C 1
ATOM 2216 O O . ARG A 1 268 ? -1.290 -4.708 -20.722 1.00 97.81 268 ARG A O 1
ATOM 2223 N N . TYR A 1 269 ? -3.011 -3.906 -21.939 1.00 97.88 269 TYR A N 1
ATOM 2224 C CA . TYR A 1 269 ? -2.353 -4.012 -23.228 1.00 97.88 269 TYR A CA 1
ATOM 2225 C C . TYR A 1 269 ? -2.358 -2.659 -23.925 1.00 97.88 269 TYR A C 1
ATOM 2227 O O . TYR A 1 269 ? -3.386 -1.985 -24.002 1.00 97.88 269 TYR A O 1
ATOM 2235 N N . TYR A 1 270 ? -1.180 -2.276 -24.402 1.00 96.62 270 TYR A N 1
ATOM 2236 C CA . TYR A 1 270 ? -0.937 -1.038 -25.117 1.00 96.62 270 TYR A CA 1
ATOM 2237 C C . TYR A 1 270 ? -0.526 -1.409 -26.533 1.00 96.62 270 TYR A C 1
ATOM 2239 O O . TYR A 1 270 ? 0.586 -1.899 -26.733 1.00 96.62 270 TYR A O 1
ATOM 2247 N N . ASN A 1 271 ? -1.423 -1.178 -27.485 1.00 96.25 271 ASN A N 1
ATOM 2248 C CA . ASN A 1 271 ? -1.115 -1.231 -28.906 1.00 96.25 271 ASN A CA 1
ATOM 2249 C C . ASN A 1 271 ? -0.644 0.166 -29.322 1.00 96.25 271 ASN A C 1
ATOM 2251 O O . ASN A 1 271 ? -1.430 1.113 -29.255 1.00 96.25 271 ASN A O 1
ATOM 2255 N N . GLN A 1 272 ? 0.644 0.318 -29.635 1.00 93.75 272 GLN A N 1
ATOM 2256 C CA . GLN A 1 272 ? 1.249 1.622 -29.905 1.00 93.75 272 GLN A CA 1
ATOM 2257 C C . GLN A 1 272 ? 1.529 1.832 -31.390 1.00 93.75 272 GLN A C 1
ATOM 2259 O O . GLN A 1 272 ? 2.283 1.084 -32.006 1.00 93.75 272 GLN A O 1
ATOM 2264 N N . ALA A 1 273 ? 1.032 2.950 -31.910 1.00 91.94 273 ALA A N 1
ATOM 2265 C CA . ALA A 1 273 ? 1.405 3.523 -33.192 1.00 91.94 273 ALA A CA 1
ATOM 2266 C C . ALA A 1 273 ? 2.173 4.849 -32.978 1.00 91.94 273 ALA A C 1
ATOM 2268 O O . ALA A 1 273 ? 2.214 5.371 -31.860 1.00 91.94 273 ALA A O 1
ATOM 2269 N N . PRO A 1 274 ? 2.801 5.427 -34.020 1.00 89.19 274 PRO A N 1
ATOM 2270 C CA . PRO A 1 274 ? 3.589 6.657 -33.883 1.00 89.19 274 PRO A CA 1
ATOM 2271 C C . PRO A 1 274 ? 2.847 7.850 -33.257 1.00 89.19 274 PRO A C 1
ATOM 2273 O O . PRO A 1 274 ? 3.451 8.573 -32.470 1.00 89.19 274 PRO A O 1
ATOM 2276 N N . PHE A 1 275 ? 1.557 8.028 -33.564 1.00 89.31 275 PHE A N 1
ATOM 2277 C CA . PHE A 1 275 ? 0.745 9.182 -33.127 1.00 89.31 275 PHE A CA 1
ATOM 2278 C C . PHE A 1 275 ? -0.541 8.788 -32.395 1.00 89.31 275 PHE A C 1
ATOM 2280 O O . PHE A 1 275 ? -1.359 9.643 -32.052 1.00 89.31 275 PHE A O 1
ATOM 2287 N N . SER A 1 276 ? -0.748 7.490 -32.181 1.00 93.19 276 SER A N 1
ATOM 2288 C CA . SER A 1 276 ? -1.931 6.972 -31.509 1.00 93.19 276 SER A CA 1
ATOM 2289 C C . SER A 1 276 ? -1.622 5.702 -30.729 1.00 93.19 276 SER A C 1
ATOM 2291 O O . SER A 1 276 ? -0.608 5.041 -30.945 1.00 93.19 276 SER A O 1
ATOM 2293 N N . ALA A 1 277 ? -2.483 5.362 -29.780 1.00 94.62 277 ALA A N 1
ATOM 2294 C CA . ALA A 1 277 ? -2.417 4.097 -29.076 1.00 94.62 277 ALA A CA 1
ATOM 2295 C C . ALA A 1 277 ? -3.815 3.631 -28.692 1.00 94.62 277 ALA A C 1
ATOM 2297 O O . ALA A 1 277 ? -4.619 4.414 -28.191 1.00 94.62 277 ALA A O 1
ATOM 2298 N N . LEU A 1 278 ? -4.077 2.340 -28.856 1.00 97.00 278 LEU A N 1
ATOM 2299 C CA . LEU A 1 278 ? -5.251 1.706 -28.276 1.00 97.00 278 LEU A CA 1
ATOM 2300 C C . LEU A 1 278 ? -4.834 1.030 -26.972 1.00 97.00 278 LEU A C 1
ATOM 2302 O O . LEU A 1 278 ? -3.964 0.154 -26.959 1.00 97.00 278 LEU A O 1
ATOM 2306 N N . VAL A 1 279 ? -5.440 1.455 -25.869 1.00 96.88 279 VAL A N 1
ATOM 2307 C CA . VAL A 1 279 ? -5.148 0.945 -24.532 1.00 96.88 279 VAL A CA 1
ATOM 2308 C C . VAL A 1 279 ? -6.363 0.209 -24.008 1.00 96.88 279 VAL A C 1
ATOM 2310 O O . VAL A 1 279 ? -7.466 0.745 -23.970 1.00 96.88 279 VAL A O 1
ATOM 2313 N N . SER A 1 280 ? -6.146 -1.025 -23.575 1.00 97.56 280 SER A N 1
ATOM 2314 C CA . SER A 1 280 ? -7.162 -1.838 -22.914 1.00 97.56 280 SER A CA 1
ATOM 2315 C C . SER A 1 280 ? -6.696 -2.207 -21.514 1.00 97.56 280 SER A C 1
ATOM 2317 O O . SER A 1 280 ? -5.509 -2.467 -21.293 1.00 97.56 280 SER A O 1
ATOM 2319 N N . ARG A 1 281 ? -7.628 -2.218 -20.561 1.00 96.75 281 ARG A N 1
ATOM 2320 C CA . ARG A 1 281 ? -7.402 -2.644 -19.180 1.00 96.75 281 ARG A CA 1
ATOM 2321 C C . ARG A 1 281 ? -8.557 -3.515 -18.719 1.00 96.75 281 ARG A C 1
ATOM 2323 O O . ARG A 1 281 ? -9.713 -3.162 -18.919 1.00 96.75 281 ARG A O 1
ATOM 2330 N N . ILE A 1 282 ? -8.223 -4.612 -18.056 1.00 97.62 282 ILE A N 1
ATOM 2331 C CA . ILE A 1 282 ? -9.167 -5.439 -17.308 1.00 97.62 282 ILE A CA 1
ATOM 2332 C C . ILE A 1 282 ? -8.595 -5.601 -15.907 1.00 97.62 282 ILE A C 1
ATOM 2334 O O . ILE A 1 282 ? -7.431 -5.976 -15.743 1.00 97.62 282 ILE A O 1
ATOM 2338 N N . ALA A 1 283 ? -9.408 -5.301 -14.905 1.00 97.19 283 ALA A N 1
ATOM 2339 C CA . ALA A 1 283 ? -9.066 -5.468 -13.508 1.00 97.19 283 ALA A CA 1
ATOM 2340 C C . ALA A 1 283 ? -10.155 -6.263 -12.788 1.00 97.19 283 ALA A C 1
ATOM 2342 O O . ALA A 1 283 ? -11.348 -6.039 -12.986 1.00 97.19 283 ALA A O 1
ATOM 2343 N N . PHE A 1 284 ? -9.722 -7.188 -11.942 1.00 97.00 284 PHE A N 1
ATOM 2344 C CA . PHE A 1 284 ? -10.578 -8.036 -11.128 1.00 97.00 284 PHE A CA 1
ATOM 2345 C C . PHE A 1 284 ? -10.021 -8.092 -9.707 1.00 97.00 284 PHE A C 1
ATOM 2347 O O . PHE A 1 284 ? -8.808 -8.184 -9.517 1.00 97.00 284 PHE A O 1
ATOM 2354 N N . GLY A 1 285 ? -10.897 -8.036 -8.713 1.00 97.31 285 GLY A N 1
ATOM 2355 C CA . GLY A 1 285 ? -10.548 -8.144 -7.307 1.00 97.31 285 GLY A CA 1
ATOM 2356 C C . GLY A 1 285 ? -11.615 -8.911 -6.542 1.00 97.31 285 GLY A C 1
ATOM 2357 O O . GLY A 1 285 ? -12.804 -8.730 -6.797 1.00 97.31 285 GLY A O 1
ATOM 2358 N N . ILE A 1 286 ? -11.195 -9.760 -5.612 1.00 97.38 286 ILE A N 1
ATOM 2359 C CA . ILE A 1 286 ? -12.083 -10.448 -4.675 1.00 97.38 286 ILE A CA 1
ATOM 2360 C C . ILE A 1 286 ? -11.411 -10.542 -3.309 1.00 97.38 286 ILE A C 1
ATOM 2362 O O . ILE A 1 286 ? -10.261 -10.958 -3.202 1.00 97.38 286 ILE A O 1
ATOM 2366 N N . GLY A 1 287 ? -12.130 -10.154 -2.267 1.00 96.56 287 GLY A N 1
ATOM 2367 C CA . GLY A 1 287 ? -11.718 -10.198 -0.875 1.00 96.56 287 GLY A CA 1
ATOM 2368 C C . GLY A 1 287 ? -12.830 -10.842 -0.071 1.00 96.56 287 GLY A C 1
ATOM 2369 O O . GLY A 1 287 ? -13.958 -10.379 -0.131 1.00 96.56 287 GLY A O 1
ATOM 2370 N N . ARG A 1 288 ? -12.531 -11.919 0.651 1.00 95.50 288 ARG A N 1
ATOM 2371 C CA . ARG A 1 288 ? -13.524 -12.671 1.415 1.00 95.50 288 ARG A CA 1
ATOM 2372 C C . ARG A 1 288 ? -13.071 -12.810 2.868 1.00 95.50 288 ARG A C 1
ATOM 2374 O O . ARG A 1 288 ? -12.040 -13.459 3.087 1.00 95.50 288 ARG A O 1
ATOM 2381 N N . PRO A 1 289 ? -13.800 -12.232 3.837 1.00 94.12 289 PRO A N 1
ATOM 2382 C CA . PRO A 1 289 ? -13.560 -12.476 5.250 1.00 94.12 289 PRO A CA 1
ATOM 2383 C C . PRO A 1 289 ? -13.969 -13.899 5.636 1.00 94.12 289 PRO A C 1
ATOM 2385 O O . PRO A 1 289 ? -14.826 -14.517 4.998 1.00 94.12 289 PRO A O 1
ATOM 2388 N N . TYR A 1 290 ? -13.311 -14.446 6.653 1.00 93.31 290 TYR A N 1
ATOM 2389 C CA . TYR A 1 290 ? -13.621 -15.754 7.220 1.00 93.31 290 TYR A CA 1
ATOM 2390 C C . TYR A 1 290 ? -13.049 -15.884 8.635 1.00 93.31 290 TYR A C 1
ATOM 2392 O O . TYR A 1 290 ? -12.092 -15.207 8.993 1.00 93.31 290 TYR A O 1
ATOM 2400 N N . GLY A 1 291 ? -13.578 -16.814 9.431 1.00 91.31 291 GLY A N 1
ATOM 2401 C CA . GLY A 1 291 ? -13.008 -17.142 10.739 1.00 91.31 291 GLY A CA 1
ATOM 2402 C C . GLY A 1 291 ? -13.247 -16.049 11.780 1.00 91.31 291 GLY A C 1
ATOM 2403 O O . GLY A 1 291 ? -14.394 -15.826 12.156 1.00 91.31 291 GLY A O 1
ATOM 2404 N N . ASN A 1 292 ? -12.175 -15.420 12.275 1.00 91.62 292 ASN A N 1
ATOM 2405 C CA . ASN A 1 292 ? -12.208 -14.575 13.475 1.00 91.62 292 ASN A CA 1
ATOM 2406 C C . ASN A 1 292 ? -13.149 -13.364 13.382 1.00 91.62 292 ASN A C 1
ATOM 2408 O O . ASN A 1 292 ? -13.868 -13.069 14.332 1.00 91.62 292 ASN A O 1
ATOM 2412 N N . LEU A 1 293 ? -13.150 -12.679 12.235 1.00 86.12 293 LEU A N 1
ATOM 2413 C CA . LEU A 1 293 ? -13.976 -11.501 11.985 1.00 86.12 293 LEU A CA 1
ATOM 2414 C C . LEU A 1 293 ? -14.656 -11.651 10.621 1.00 86.12 293 LEU A C 1
ATOM 2416 O O . LEU A 1 293 ? -13.983 -11.732 9.594 1.00 86.12 293 LEU A O 1
ATOM 2420 N N . ASN A 1 294 ? -15.990 -11.671 10.604 1.00 85.12 294 ASN A N 1
ATOM 2421 C CA . ASN A 1 294 ? -16.783 -11.904 9.390 1.00 85.12 294 ASN A CA 1
ATOM 2422 C C . ASN A 1 294 ? -17.065 -10.618 8.590 1.00 85.12 294 ASN A C 1
ATOM 2424 O O . ASN A 1 294 ? -18.133 -10.461 8.004 1.00 85.12 294 ASN A O 1
ATOM 2428 N N . VAL A 1 295 ? -16.126 -9.673 8.6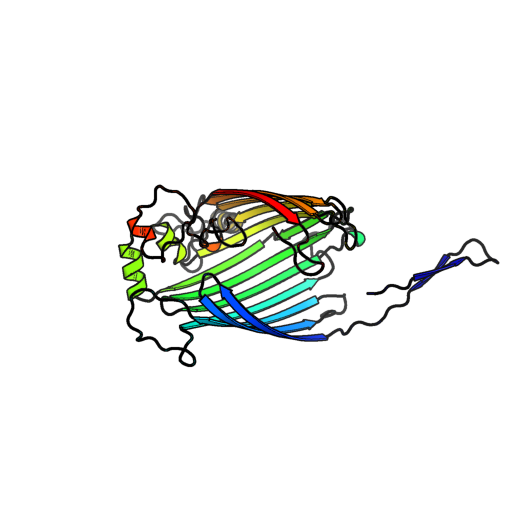02 1.00 84.38 295 VAL A N 1
ATOM 2429 C CA . VAL A 1 295 ? -16.198 -8.451 7.801 1.00 84.38 295 VAL A CA 1
ATOM 2430 C C . VAL A 1 295 ? -14.816 -8.115 7.258 1.00 84.38 295 VAL A C 1
ATOM 2432 O O . VAL A 1 295 ? -13.803 -8.251 7.949 1.00 84.38 295 VAL A O 1
ATOM 2435 N N . LEU A 1 296 ? -14.764 -7.722 5.986 1.00 88.94 296 LEU A N 1
ATOM 2436 C CA . LEU A 1 296 ? -13.536 -7.261 5.356 1.00 88.94 296 LEU A CA 1
ATOM 2437 C C . LEU A 1 296 ? -13.252 -5.828 5.832 1.00 88.94 296 LEU A C 1
ATOM 2439 O O . LEU A 1 296 ? -14.119 -4.969 5.663 1.00 88.94 296 LEU A O 1
ATOM 2443 N N . PRO A 1 297 ? -12.059 -5.529 6.382 1.00 89.56 297 PRO A N 1
ATOM 2444 C CA . PRO A 1 297 ? -11.731 -4.170 6.801 1.00 89.56 297 PRO A CA 1
ATOM 2445 C C . PRO A 1 297 ? -11.916 -3.155 5.672 1.00 89.56 297 PRO A C 1
ATOM 2447 O O . PRO A 1 297 ? -11.684 -3.457 4.494 1.00 89.56 297 PRO A O 1
ATOM 2450 N N . PHE A 1 298 ? -12.303 -1.931 6.017 1.00 85.69 298 PHE A N 1
ATOM 2451 C CA . PHE A 1 298 ? -12.614 -0.886 5.042 1.00 85.69 298 PHE A CA 1
ATOM 2452 C C . PHE A 1 298 ? -11.452 -0.583 4.090 1.00 85.69 298 PHE A C 1
ATOM 2454 O O . PHE A 1 298 ? -11.644 -0.469 2.881 1.00 85.69 298 PHE A O 1
ATOM 2461 N N . GLU A 1 299 ? -10.224 -0.537 4.603 1.00 85.56 299 GLU A N 1
ATOM 2462 C CA . GLU A 1 299 ? -8.994 -0.304 3.839 1.00 85.56 299 GLU A CA 1
ATOM 2463 C C . GLU A 1 299 ? -8.682 -1.433 2.848 1.00 85.56 299 GLU A C 1
ATOM 2465 O O . GLU A 1 299 ? -7.870 -1.267 1.934 1.00 85.56 299 GLU A O 1
ATOM 2470 N N . LYS A 1 300 ? -9.304 -2.597 3.044 1.00 92.44 300 LYS A N 1
ATOM 2471 C CA . LYS A 1 300 ? -9.131 -3.804 2.231 1.00 92.44 300 LYS A CA 1
ATOM 2472 C C . LYS A 1 300 ? -10.316 -4.061 1.309 1.00 92.44 300 LYS A C 1
ATOM 2474 O O . LYS A 1 300 ? -10.176 -4.845 0.370 1.00 92.44 300 LYS A O 1
ATOM 2479 N N . SER A 1 301 ? -11.428 -3.373 1.545 1.00 90.06 301 SER A N 1
ATOM 2480 C CA . SER A 1 301 ? -12.630 -3.424 0.727 1.00 90.06 301 SER A CA 1
ATOM 2481 C C . SER A 1 301 ? -12.446 -2.695 -0.602 1.00 90.06 301 SER A C 1
ATOM 2483 O O . SER A 1 301 ? -11.647 -1.766 -0.746 1.00 90.06 301 SER A O 1
ATOM 2485 N N . TYR A 1 302 ? -13.193 -3.130 -1.608 1.00 91.62 302 TYR A N 1
ATOM 2486 C CA . TYR A 1 302 ? -13.179 -2.542 -2.938 1.00 91.62 302 TYR A CA 1
ATOM 2487 C C . TYR A 1 302 ? -14.211 -1.434 -3.080 1.00 91.62 302 TYR A C 1
ATOM 2489 O O . TYR A 1 302 ? -15.228 -1.446 -2.405 1.00 91.62 302 TYR A O 1
ATOM 2497 N N . PHE A 1 303 ? -13.976 -0.511 -4.011 1.00 88.19 303 PHE A N 1
ATOM 2498 C CA . PHE A 1 303 ? -14.938 0.516 -4.402 1.00 88.19 303 PHE A CA 1
ATOM 2499 C C . PHE A 1 303 ? -14.818 0.836 -5.899 1.00 88.19 303 PHE A C 1
ATOM 2501 O O . PHE A 1 303 ? -13.762 0.609 -6.513 1.00 88.19 303 PHE A O 1
ATOM 2508 N N . GLY A 1 304 ? -15.894 1.367 -6.483 1.00 88.69 304 GLY A N 1
ATOM 2509 C CA . GLY A 1 304 ? -15.948 1.848 -7.865 1.00 88.69 304 GLY A CA 1
ATOM 2510 C C . GLY A 1 304 ? -15.908 3.377 -7.984 1.00 88.69 304 GLY A C 1
ATOM 2511 O O . GLY A 1 304 ? -16.071 4.101 -7.002 1.00 88.69 304 GLY A O 1
ATOM 2512 N N . GLY A 1 305 ? -15.697 3.867 -9.208 1.00 87.56 305 GLY A N 1
ATOM 2513 C CA . GLY A 1 305 ? -15.707 5.298 -9.539 1.00 87.56 305 GLY A CA 1
ATOM 2514 C C . GLY A 1 305 ? -14.373 6.031 -9.334 1.00 87.56 305 GLY A C 1
ATOM 2515 O O . GLY A 1 305 ? -13.391 5.478 -8.832 1.00 87.56 305 GLY A O 1
ATOM 2516 N N . GLY A 1 306 ? -14.331 7.295 -9.753 1.00 86.56 306 GLY A N 1
ATOM 2517 C CA . GLY A 1 306 ? -13.157 8.165 -9.708 1.00 86.56 306 GLY A CA 1
ATOM 2518 C C . GLY A 1 306 ? -12.291 8.128 -10.974 1.00 86.56 306 GLY A C 1
ATOM 2519 O O . GLY A 1 306 ? -12.422 7.263 -11.839 1.00 86.56 306 GLY A O 1
ATOM 2520 N N . ALA A 1 307 ? -11.350 9.073 -11.070 1.00 84.50 307 ALA A N 1
ATOM 2521 C CA . ALA A 1 307 ? -10.530 9.290 -12.270 1.00 84.50 307 ALA A CA 1
ATOM 2522 C C . ALA A 1 307 ? -9.684 8.072 -12.699 1.00 84.50 307 ALA A C 1
ATOM 2524 O O . ALA A 1 307 ? -9.401 7.913 -13.883 1.00 84.50 307 ALA A O 1
ATOM 2525 N N . ASN A 1 308 ? -9.308 7.209 -11.748 1.00 81.44 308 ASN A N 1
ATOM 2526 C CA . ASN A 1 308 ? -8.500 6.005 -11.988 1.00 81.44 308 ASN A CA 1
ATOM 2527 C C . ASN A 1 308 ? -9.329 4.714 -12.161 1.00 81.44 308 ASN A C 1
ATOM 2529 O O . ASN A 1 308 ? -8.745 3.649 -12.366 1.00 81.44 308 ASN A O 1
ATOM 2533 N N . GLY A 1 309 ? -10.656 4.790 -12.029 1.00 87.19 309 GLY A N 1
ATOM 2534 C CA . GLY A 1 309 ? -11.582 3.667 -12.186 1.00 87.19 309 GLY A CA 1
ATOM 2535 C C . GLY A 1 309 ? -12.550 3.936 -13.332 1.00 87.19 309 GLY A C 1
ATOM 2536 O O . GLY A 1 309 ? -12.168 3.919 -14.504 1.00 87.19 309 GLY A O 1
ATOM 2537 N N . ILE A 1 310 ? -13.807 4.216 -12.987 1.00 90.06 310 ILE A N 1
ATOM 2538 C CA . ILE A 1 310 ? -14.838 4.634 -13.939 1.00 90.06 310 ILE A CA 1
ATOM 2539 C C . ILE A 1 310 ? -14.973 6.160 -13.884 1.00 90.06 310 ILE A C 1
ATOM 2541 O O . ILE A 1 310 ? -15.464 6.718 -12.900 1.00 90.06 310 ILE A O 1
ATOM 2545 N N . ARG A 1 311 ? -14.521 6.831 -14.953 1.00 88.19 311 ARG A N 1
ATOM 2546 C CA . ARG A 1 311 ? -14.651 8.289 -15.125 1.00 88.19 311 ARG A CA 1
ATOM 2547 C C . ARG A 1 311 ? -16.134 8.699 -15.112 1.00 88.19 311 ARG A C 1
ATOM 2549 O O . ARG A 1 311 ? -17.002 7.886 -15.407 1.00 88.19 311 ARG A O 1
ATOM 2556 N N . ALA A 1 312 ? -16.403 9.961 -14.774 1.00 87.19 312 ALA A N 1
ATOM 2557 C CA . ALA A 1 312 ? -17.738 10.550 -14.565 1.00 87.19 312 ALA A CA 1
ATOM 2558 C C . ALA A 1 312 ? -18.501 10.098 -13.302 1.00 87.19 312 ALA A C 1
ATOM 2560 O O . ALA A 1 312 ? -19.451 10.770 -12.913 1.00 87.19 312 ALA A O 1
ATOM 2561 N N . TRP A 1 313 ? -18.054 9.051 -12.604 1.00 85.50 313 TRP A N 1
ATOM 2562 C CA . TRP A 1 313 ? -18.558 8.699 -11.275 1.00 85.50 313 TRP A CA 1
ATOM 2563 C C . TRP A 1 313 ? -17.624 9.243 -10.197 1.00 85.50 313 TRP A C 1
ATOM 2565 O O . TRP A 1 313 ? -16.398 9.162 -10.332 1.00 85.50 313 TRP A O 1
ATOM 2575 N N . GLN A 1 314 ? -18.184 9.783 -9.114 1.00 80.94 314 GLN A N 1
ATOM 2576 C CA . GLN A 1 314 ? -17.399 10.107 -7.924 1.00 80.94 314 GLN A CA 1
ATOM 2577 C C . GLN A 1 314 ? -16.779 8.828 -7.338 1.00 80.94 314 GLN A C 1
ATOM 2579 O O . GLN A 1 314 ? -17.273 7.715 -7.528 1.00 80.94 314 GLN A O 1
ATOM 2584 N N . ALA A 1 315 ? -15.634 8.960 -6.672 1.00 81.75 315 ALA A N 1
ATOM 2585 C CA . ALA A 1 315 ? -15.003 7.808 -6.040 1.00 81.75 315 ALA A CA 1
ATOM 2586 C C . ALA A 1 315 ? -15.910 7.273 -4.923 1.00 81.75 315 ALA A C 1
ATOM 2588 O O . ALA A 1 315 ? -16.425 8.059 -4.136 1.00 81.75 315 ALA A O 1
ATOM 2589 N N . ARG A 1 316 ? -16.052 5.945 -4.835 1.00 80.44 316 ARG A N 1
ATOM 2590 C CA . ARG A 1 316 ? -16.848 5.241 -3.812 1.00 80.44 316 ARG A CA 1
ATOM 2591 C C . ARG A 1 316 ? -18.361 5.450 -3.912 1.00 80.44 316 ARG A C 1
ATOM 2593 O O . ARG A 1 316 ? -19.067 5.062 -2.993 1.00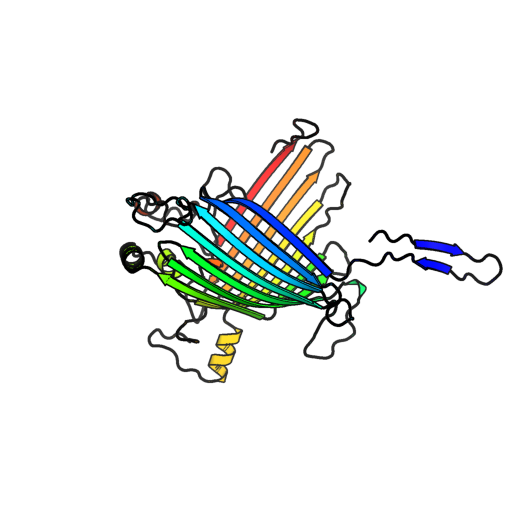 80.44 316 ARG A O 1
ATOM 2600 N N . THR A 1 317 ? -18.875 5.989 -5.017 1.00 78.38 317 THR A N 1
ATOM 2601 C CA . THR A 1 317 ? -20.331 6.090 -5.237 1.00 78.38 317 THR A CA 1
ATOM 2602 C C . THR A 1 317 ? -20.891 4.981 -6.121 1.00 78.38 317 THR A C 1
ATOM 2604 O O . THR A 1 317 ? -22.102 4.812 -6.186 1.00 78.38 317 THR A O 1
ATOM 2607 N N . LEU A 1 318 ? -20.026 4.217 -6.795 1.00 82.75 318 LEU A N 1
ATOM 2608 C CA . LEU A 1 318 ? -20.429 3.088 -7.628 1.00 82.75 318 LEU A CA 1
ATOM 2609 C C . LEU A 1 318 ? -20.250 1.769 -6.866 1.00 82.75 318 LEU A C 1
ATOM 2611 O O . LEU A 1 318 ? -19.129 1.412 -6.491 1.00 82.75 318 LEU A O 1
ATOM 2615 N N . GLY A 1 319 ? -21.350 1.045 -6.689 1.00 78.94 319 GLY A N 1
ATOM 2616 C CA . GLY A 1 319 ? -21.437 -0.216 -5.958 1.00 78.94 319 GLY A CA 1
ATOM 2617 C C . GLY A 1 319 ? -22.803 -0.892 -6.149 1.00 78.94 319 GLY A C 1
ATOM 2618 O O . GLY A 1 319 ? -23.501 -0.596 -7.122 1.00 78.94 319 GLY A O 1
ATOM 2619 N N . PRO A 1 320 ? -23.170 -1.861 -5.295 1.00 68.56 320 PRO A N 1
ATOM 2620 C CA . PRO A 1 320 ? -24.386 -2.650 -5.472 1.00 68.56 320 PRO A CA 1
ATOM 2621 C C . PRO A 1 320 ? -25.643 -1.769 -5.414 1.00 68.56 320 PRO A C 1
ATOM 2623 O O . PRO A 1 320 ? -25.939 -1.166 -4.385 1.00 68.56 320 PRO A O 1
ATOM 2626 N N . GLY A 1 321 ? -26.413 -1.735 -6.506 1.00 58.94 321 GLY A N 1
ATOM 2627 C CA . GLY A 1 321 ? -27.611 -0.892 -6.658 1.00 58.94 321 GLY A CA 1
ATOM 2628 C C . GLY A 1 321 ? -28.808 -1.256 -5.769 1.00 58.94 321 GLY A C 1
ATOM 2629 O O . GLY A 1 321 ? -29.892 -0.730 -5.975 1.00 58.94 321 GLY A O 1
ATOM 2630 N N . SER A 1 322 ? -28.642 -2.170 -4.808 1.00 59.25 322 SER A N 1
ATOM 2631 C CA . SER A 1 322 ? -29.659 -2.539 -3.816 1.00 59.25 322 SER A CA 1
ATOM 2632 C C . SER A 1 322 ? -29.583 -1.710 -2.528 1.00 59.25 322 SER A C 1
ATOM 2634 O O . SER A 1 322 ? -30.345 -1.968 -1.599 1.00 59.25 322 SER A O 1
ATOM 2636 N N . LEU A 1 323 ? -28.645 -0.762 -2.429 1.00 57.75 323 LEU A N 1
ATOM 2637 C CA . LEU A 1 323 ? -28.581 0.174 -1.308 1.00 57.75 323 LEU A CA 1
ATOM 2638 C C . LEU A 1 323 ? -29.638 1.279 -1.510 1.00 57.75 323 LEU A C 1
ATOM 2640 O O . LEU A 1 323 ? -29.633 1.900 -2.570 1.00 57.75 323 LEU A O 1
ATOM 2644 N N . PRO A 1 324 ? -30.539 1.527 -0.538 1.00 53.28 324 PRO A N 1
ATOM 2645 C CA . PRO A 1 324 ? -31.585 2.544 -0.657 1.00 53.28 324 PRO A CA 1
ATOM 2646 C C . PRO A 1 324 ? -31.051 3.925 -1.065 1.00 53.28 324 PRO A C 1
ATOM 2648 O O . PRO A 1 324 ? -30.100 4.420 -0.459 1.00 53.28 324 PRO A O 1
ATOM 2651 N N . ASP A 1 325 ? -31.711 4.587 -2.022 1.00 48.19 325 ASP A N 1
ATOM 2652 C CA . ASP A 1 325 ? -31.346 5.929 -2.516 1.00 48.19 325 ASP A CA 1
ATOM 2653 C C . ASP A 1 325 ? -31.281 6.995 -1.403 1.00 48.19 325 ASP A C 1
ATOM 2655 O O . ASP A 1 325 ? -30.503 7.947 -1.490 1.00 48.19 325 ASP A O 1
ATOM 2659 N N . SER A 1 326 ? -32.026 6.804 -0.307 1.00 48.72 326 SER A N 1
ATOM 2660 C CA . SER A 1 326 ? -31.974 7.657 0.889 1.00 48.72 326 SER A CA 1
ATOM 2661 C C . SER A 1 326 ? -30.591 7.693 1.557 1.00 48.72 326 SER A C 1
ATOM 2663 O O . SER A 1 326 ? -30.248 8.681 2.202 1.00 48.72 326 SER A O 1
ATOM 2665 N N . LEU A 1 327 ? -29.772 6.651 1.369 1.00 48.19 327 LEU A N 1
ATOM 2666 C CA . LEU A 1 327 ? -28.388 6.565 1.853 1.00 48.19 327 LEU A CA 1
ATOM 2667 C C . LEU A 1 327 ? -27.383 7.212 0.883 1.00 48.19 327 LEU A C 1
ATOM 2669 O O . LEU A 1 327 ? -26.264 7.533 1.269 1.00 48.19 327 LEU A O 1
ATOM 2673 N N . ILE A 1 328 ? -27.763 7.415 -0.382 1.00 48.44 328 ILE A N 1
ATOM 2674 C CA . ILE A 1 328 ? -26.916 8.035 -1.414 1.00 48.44 328 ILE A CA 1
ATOM 2675 C C . ILE A 1 328 ? -27.003 9.566 -1.320 1.00 48.44 328 ILE A C 1
ATOM 2677 O O . ILE A 1 328 ? -26.007 10.263 -1.530 1.00 48.44 328 ILE A O 1
ATOM 2681 N N . SER A 1 329 ? -28.169 10.102 -0.935 1.00 44.72 329 SER A N 1
ATOM 2682 C CA . SER A 1 329 ? -28.399 11.549 -0.811 1.00 44.72 329 SER A CA 1
ATOM 2683 C C . SER A 1 329 ? -27.568 12.246 0.272 1.00 44.72 329 SER A C 1
ATOM 2685 O O . SER A 1 329 ? -27.445 13.469 0.243 1.00 44.72 329 SER A O 1
ATOM 2687 N N . THR A 1 330 ? -26.977 11.505 1.214 1.00 49.34 330 THR A N 1
ATOM 2688 C CA . THR A 1 330 ? -26.224 12.091 2.332 1.00 49.34 330 THR A CA 1
ATOM 2689 C C . THR A 1 330 ? -24.729 12.280 2.052 1.00 49.34 330 THR A C 1
ATOM 2691 O O . THR A 1 330 ? -24.053 12.836 2.901 1.00 49.34 330 THR A O 1
ATOM 2694 N N . GLN A 1 331 ? -24.179 11.883 0.892 1.00 50.28 331 GLN A N 1
ATOM 2695 C CA . GLN A 1 331 ? -22.736 11.964 0.543 1.00 50.28 331 GLN A CA 1
ATOM 2696 C C . GLN A 1 331 ? -21.742 11.278 1.514 1.00 50.28 331 GLN A C 1
ATOM 2698 O O . GLN A 1 331 ? -20.554 11.193 1.207 1.00 50.28 331 GLN A O 1
ATOM 2703 N N . PHE A 1 332 ? -22.195 10.738 2.648 1.00 50.84 332 PHE A N 1
ATOM 2704 C CA . PHE A 1 332 ? -21.342 10.090 3.651 1.00 50.84 332 PHE A CA 1
ATOM 2705 C C . PHE A 1 332 ? -21.182 8.576 3.439 1.00 50.84 332 PHE A C 1
ATOM 2707 O O . PHE A 1 332 ? -20.318 7.956 4.063 1.00 50.84 332 PHE A O 1
ATOM 2714 N N . VAL A 1 333 ? -21.983 7.958 2.565 1.00 56.06 333 VAL A N 1
ATOM 2715 C CA . VAL A 1 333 ? -21.973 6.501 2.390 1.00 56.06 333 VAL A CA 1
ATOM 2716 C C . VAL A 1 333 ? -21.040 6.096 1.254 1.00 56.06 333 VAL A C 1
ATOM 2718 O O . VAL A 1 333 ? -21.357 6.209 0.072 1.00 56.06 333 VAL A O 1
ATOM 2721 N N . ASN A 1 334 ? -19.875 5.573 1.636 1.00 69.38 334 ASN A N 1
ATOM 2722 C CA . ASN A 1 334 ? -18.970 4.897 0.718 1.00 69.38 334 ASN A CA 1
ATOM 2723 C C . ASN A 1 334 ? -19.570 3.546 0.312 1.00 69.38 334 ASN A C 1
ATOM 2725 O O . ASN A 1 334 ? -19.688 2.643 1.140 1.00 69.38 334 ASN A O 1
ATOM 2729 N N . GLN A 1 335 ? -19.890 3.379 -0.968 1.00 76.19 335 GLN A N 1
ATOM 2730 C CA . GLN A 1 335 ? -20.233 2.080 -1.527 1.00 76.19 335 GLN A CA 1
ATOM 2731 C C . GLN A 1 335 ? -18.958 1.249 -1.664 1.00 76.19 335 GLN A C 1
ATOM 2733 O O . GLN A 1 335 ? -18.130 1.461 -2.558 1.00 76.19 335 GLN A O 1
ATOM 2738 N N . ILE A 1 336 ? -18.795 0.322 -0.724 1.00 81.38 336 ILE A N 1
ATOM 2739 C CA . ILE A 1 336 ? -17.707 -0.647 -0.707 1.00 81.38 336 ILE A CA 1
ATOM 2740 C C . ILE A 1 336 ? -18.239 -2.056 -0.946 1.00 81.38 336 ILE A C 1
ATOM 2742 O O . ILE A 1 336 ? -19.427 -2.329 -0.781 1.00 81.38 336 ILE A O 1
ATOM 2746 N N . GLY A 1 337 ? -17.352 -2.964 -1.325 1.00 85.06 337 GLY A N 1
ATOM 2747 C CA . GLY A 1 337 ? -17.710 -4.355 -1.525 1.00 85.06 337 GLY A CA 1
ATOM 2748 C C . GLY A 1 337 ? -16.526 -5.301 -1.467 1.00 85.06 337 GLY A C 1
ATOM 2749 O O . GLY A 1 337 ? -15.360 -4.911 -1.413 1.00 85.06 337 GLY A O 1
ATOM 2750 N N . GLU A 1 338 ? -16.863 -6.579 -1.511 1.00 90.81 338 GLU A N 1
ATOM 2751 C CA . GLU A 1 338 ? -15.923 -7.697 -1.482 1.00 90.81 338 GLU A CA 1
ATOM 2752 C C . GLU A 1 338 ? -15.400 -8.063 -2.875 1.00 90.81 338 GLU A C 1
ATOM 2754 O O . GLU A 1 338 ? -14.353 -8.690 -2.996 1.00 90.81 338 GLU A O 1
ATOM 2759 N N . ILE A 1 339 ? -16.090 -7.650 -3.942 1.00 93.06 339 ILE A N 1
ATOM 2760 C CA . ILE A 1 339 ? -15.745 -7.971 -5.332 1.00 93.06 339 ILE A CA 1
ATOM 2761 C C . ILE A 1 339 ? -15.650 -6.686 -6.151 1.00 93.06 339 ILE A C 1
ATOM 2763 O O . ILE A 1 339 ? -16.443 -5.760 -5.987 1.00 93.06 339 ILE A O 1
ATOM 2767 N N . LYS A 1 340 ? -14.693 -6.652 -7.079 1.00 93.44 340 LYS A N 1
ATOM 2768 C CA . LYS A 1 340 ? -14.520 -5.581 -8.056 1.00 93.44 340 LYS A CA 1
ATOM 2769 C C . LYS A 1 340 ? -14.226 -6.143 -9.434 1.00 93.44 340 LYS A C 1
ATOM 2771 O O . LYS A 1 340 ? -13.320 -6.955 -9.593 1.00 93.44 340 LYS A O 1
ATOM 2776 N N . ILE A 1 341 ? -14.944 -5.650 -10.436 1.00 94.69 341 ILE A N 1
ATOM 2777 C CA . ILE A 1 341 ? -14.703 -5.961 -11.845 1.00 94.69 341 ILE A CA 1
ATOM 2778 C C . ILE A 1 341 ? -14.719 -4.640 -12.609 1.00 94.69 341 ILE A C 1
ATOM 2780 O O . ILE A 1 341 ? -15.698 -3.902 -12.547 1.00 94.69 341 ILE A O 1
ATOM 2784 N N . GLU A 1 342 ? -13.631 -4.321 -13.304 1.00 95.12 342 GLU A N 1
ATOM 2785 C CA . GLU A 1 342 ? -13.513 -3.107 -14.112 1.00 95.12 342 GLU A CA 1
ATOM 2786 C C . GLU A 1 342 ? -12.891 -3.419 -15.473 1.00 95.12 342 GLU A C 1
ATOM 2788 O O . GLU A 1 342 ? -11.906 -4.152 -15.579 1.00 95.12 342 GLU A O 1
ATOM 2793 N N . GLY A 1 343 ? -13.445 -2.803 -16.515 1.00 95.88 343 GLY A N 1
ATOM 2794 C CA . GLY A 1 343 ? -12.901 -2.815 -17.866 1.00 95.88 343 GLY A CA 1
ATOM 2795 C C . GLY A 1 343 ? -12.780 -1.393 -18.399 1.00 95.88 343 GLY A C 1
ATOM 2796 O O . GLY A 1 343 ? -13.670 -0.569 -18.194 1.00 95.88 343 GLY A O 1
ATOM 2797 N N . ASN A 1 344 ? -11.681 -1.097 -19.089 1.00 95.75 344 ASN A N 1
ATOM 2798 C CA . ASN A 1 344 ? -11.483 0.178 -19.767 1.00 95.75 344 ASN A CA 1
ATOM 2799 C C . ASN A 1 344 ? -10.937 -0.054 -21.180 1.00 95.75 344 ASN A C 1
ATOM 2801 O O . ASN A 1 344 ? -10.041 -0.878 -21.379 1.00 95.75 344 ASN A O 1
ATOM 2805 N N . LEU A 1 345 ? -11.439 0.723 -22.137 1.00 96.25 345 LEU A N 1
ATOM 2806 C CA . LEU A 1 345 ? -10.907 0.829 -23.490 1.00 96.25 345 LEU A CA 1
ATOM 2807 C C . LEU A 1 345 ? -10.720 2.315 -23.807 1.00 96.25 345 LEU A C 1
ATOM 2809 O O . LEU A 1 345 ? -11.634 3.108 -23.593 1.00 96.25 345 LEU A O 1
ATOM 2813 N N . GLU A 1 346 ? -9.531 2.694 -24.262 1.00 95.75 346 GLU A N 1
ATOM 2814 C CA . GLU A 1 346 ? -9.142 4.091 -24.461 1.00 95.75 346 GLU A CA 1
ATOM 2815 C C . GLU A 1 346 ? -8.364 4.230 -25.772 1.00 95.75 346 GLU A C 1
ATOM 2817 O O . GLU A 1 346 ? -7.370 3.528 -25.988 1.00 95.75 346 GLU A O 1
ATOM 2822 N N . TYR A 1 347 ? -8.808 5.136 -26.644 1.00 96.19 347 TYR A N 1
ATOM 2823 C CA . TYR A 1 347 ? -8.100 5.486 -27.873 1.00 96.19 347 TYR A CA 1
ATOM 2824 C C . TYR A 1 347 ? -7.370 6.811 -27.674 1.00 96.19 347 TYR A C 1
ATOM 2826 O O . TYR A 1 347 ? -7.979 7.875 -27.608 1.00 96.19 347 TYR A O 1
ATOM 2834 N N . ARG A 1 348 ? -6.046 6.736 -27.574 1.00 95.00 348 ARG A N 1
ATOM 2835 C CA . ARG A 1 348 ? -5.169 7.882 -27.340 1.00 95.00 348 ARG A CA 1
ATOM 2836 C C . ARG A 1 348 ? -4.630 8.394 -28.660 1.00 95.00 348 ARG A C 1
ATOM 2838 O O . ARG A 1 348 ? -4.154 7.594 -29.461 1.00 95.00 348 ARG A O 1
ATOM 2845 N N . PHE A 1 349 ? -4.632 9.703 -28.867 1.00 94.50 349 PHE A N 1
ATOM 2846 C CA . PHE A 1 349 ? -4.089 10.329 -30.075 1.00 94.50 349 PHE A CA 1
ATOM 2847 C C . PHE A 1 349 ? -3.456 11.681 -29.765 1.00 94.50 349 PHE A C 1
ATOM 2849 O O . PHE A 1 349 ? -3.806 12.338 -28.785 1.00 94.50 349 PHE A O 1
ATOM 2856 N N . ASP A 1 350 ? -2.514 12.106 -30.596 1.00 91.00 350 ASP A N 1
ATOM 2857 C CA . ASP A 1 350 ? -1.887 13.414 -30.444 1.00 91.00 350 ASP A CA 1
ATOM 2858 C C . ASP A 1 350 ? -2.820 14.512 -30.988 1.00 91.00 350 ASP A C 1
ATOM 2860 O O . ASP A 1 350 ? -3.198 14.498 -32.157 1.00 91.00 350 ASP A O 1
ATOM 2864 N N . ILE A 1 351 ? -3.192 15.474 -30.137 1.00 89.31 351 ILE A N 1
ATOM 2865 C CA . ILE A 1 351 ? -3.884 16.711 -30.548 1.00 89.31 351 ILE A CA 1
ATOM 2866 C C . ILE A 1 351 ? -2.828 17.731 -30.989 1.00 89.31 351 ILE A C 1
ATOM 2868 O O . ILE A 1 351 ? -2.964 18.402 -32.007 1.00 89.31 351 ILE A O 1
ATOM 2872 N N . THR A 1 352 ? -1.735 17.823 -30.228 1.00 88.12 352 THR A N 1
ATOM 2873 C CA . THR A 1 352 ? -0.519 18.563 -30.584 1.00 88.12 352 THR A CA 1
ATOM 2874 C C . THR A 1 352 ? 0.711 17.768 -30.137 1.00 88.12 352 THR A C 1
ATOM 2876 O O . THR A 1 352 ? 0.591 16.737 -29.479 1.00 88.12 352 THR A O 1
ATOM 2879 N N . LYS A 1 353 ? 1.924 18.270 -30.406 1.00 79.06 353 LYS A N 1
ATOM 2880 C CA . LYS A 1 353 ? 3.168 17.658 -29.895 1.00 79.06 353 LYS A CA 1
ATOM 2881 C C . LYS A 1 353 ? 3.252 17.607 -28.358 1.00 79.06 353 LYS A C 1
ATOM 2883 O O . LYS A 1 353 ? 4.063 16.852 -27.830 1.00 79.06 353 LYS A O 1
ATOM 2888 N N . LEU A 1 354 ? 2.455 18.419 -27.657 1.00 81.75 354 LEU A N 1
ATOM 2889 C CA . LEU A 1 354 ? 2.450 18.529 -26.192 1.00 81.75 354 LEU A CA 1
ATOM 2890 C C . LEU A 1 354 ? 1.174 17.965 -25.555 1.00 81.75 354 LEU A C 1
ATOM 2892 O O . LEU A 1 354 ? 1.216 17.504 -24.417 1.00 81.75 354 LEU A O 1
ATOM 2896 N N . PHE A 1 355 ? 0.055 17.982 -26.280 1.00 82.25 355 PHE A N 1
ATOM 2897 C CA . PHE A 1 355 ? -1.252 17.570 -25.775 1.00 82.25 355 PHE A CA 1
ATOM 2898 C C . PHE A 1 355 ? -1.730 16.296 -26.465 1.00 82.25 355 PHE A C 1
ATOM 2900 O O . PHE A 1 355 ? -1.822 16.241 -27.692 1.00 82.25 355 PHE A O 1
ATOM 2907 N N . LYS A 1 356 ? -2.084 15.293 -25.662 1.00 84.19 356 LYS A N 1
ATOM 2908 C CA . LYS A 1 356 ? -2.664 14.030 -26.126 1.00 84.19 356 LYS A CA 1
ATOM 2909 C C . LYS A 1 356 ? -4.120 13.934 -25.668 1.00 84.19 356 LYS A C 1
ATOM 2911 O O . LYS A 1 356 ? -4.413 14.268 -24.523 1.00 84.19 356 LYS A O 1
ATOM 2916 N N . GLY A 1 357 ? -5.002 13.503 -26.564 1.00 85.06 357 GLY A N 1
ATOM 2917 C CA . GLY A 1 357 ? -6.399 13.166 -26.291 1.00 85.06 357 GLY A CA 1
ATOM 2918 C C . GLY A 1 357 ? -6.562 11.698 -25.892 1.00 85.06 357 GLY A C 1
ATOM 2919 O O . GLY A 1 357 ? -5.660 10.890 -26.143 1.00 85.06 357 GLY A O 1
ATOM 2920 N N . ALA A 1 358 ? -7.690 11.379 -25.249 1.00 81.44 358 ALA A N 1
ATOM 2921 C CA . ALA A 1 358 ? -7.995 10.069 -24.669 1.00 81.44 358 ALA A CA 1
ATOM 2922 C C . ALA A 1 358 ? -9.486 9.853 -24.377 1.00 81.44 358 ALA A C 1
ATOM 2924 O O . ALA A 1 358 ? -10.108 10.781 -23.806 1.00 81.44 358 ALA A O 1
#

Secondary structure (DSSP, 8-state):
---EEEEEE-SSSS--EEEEEE-PPPPSEEEEEEEEEEEETTEEEEEEEEEEEES-TTSSS-EEEEEEEEEEEE---SS--S-S--BTTTB-EEEEEEEEEEEESS---SS--S---GGG--EEEEEEEEEEEE-SSEEEEEEEEEEEEEEE-SSTTEEEEEEEEEEEEEEEEE-HHHHHHHHHHT-HHHHHHTS-EEEEEEEEEEEEE---TT----EEEEEEEEEEESHHHHHHHHHHTPPP-TTS--EETTEEEE-EEEEEEEEEEEEE-SSEEEEEEEEEEEEEE-TT-SS--GGGSEEB-STTSSTTSPTT-BS-TTS-HHHHTTS----EESEEEEEEEEEEEESSSS-EE-

Foldseek 3Di:
DPWDWDWDFDPPDDTDIDIDTDDDDDDQKDKDKDWDWDQALNKTKIKIKIWIWGQQPPNQRKIKIKMKMKMFIQDDDPPDDPPDDADVVGTQKIKIKIKIKIKDQADPDPDDDDGDDSLFRKIKMWMWMWMWMDGPFKTKIKTKIWIWMKTHDVDNQKIKIKTQWMKIWMDMDGDPVNVVVLVVVVDPLSVLQRDTEIKIKIKMKMWGWPDDPPDQAKIKIKMKMKMWTDPVVVVVCVVVVPDADPVRADDDPNHGYWGKIKIKIKIKIWGGDPFKIKIKIKIKMAMATDDRDRDDHPVRWDAADDPVFDPPGRTQLDADPPPDVVQSVNVPDRHTHRIDIGIDIDMWGDPDPVDIDD